Protein AF-D4AJA8-F1 (afdb_monomer_lite)

Structure (mmCIF, N/CA/C/O backbone):
data_AF-D4AJA8-F1
#
_entry.id   AF-D4AJA8-F1
#
loop_
_atom_site.group_PDB
_atom_site.id
_atom_site.type_symbol
_atom_site.label_atom_id
_atom_site.label_alt_id
_atom_site.label_comp_id
_atom_site.label_asym_id
_atom_site.label_entity_id
_atom_site.label_seq_id
_atom_site.pdbx_PDB_ins_code
_atom_site.Cartn_x
_atom_site.Cartn_y
_atom_site.Cartn_z
_atom_site.occupancy
_atom_site.B_iso_or_equiv
_atom_site.auth_seq_id
_atom_site.auth_comp_id
_atom_site.auth_asym_id
_atom_site.auth_atom_id
_atom_site.pdbx_PDB_model_num
ATOM 1 N N . MET A 1 1 ? -40.810 -4.122 34.563 1.00 39.44 1 MET A N 1
ATOM 2 C CA . MET A 1 1 ? -40.348 -4.928 33.411 1.00 39.44 1 MET A CA 1
ATOM 3 C C . MET A 1 1 ? -39.674 -3.981 32.437 1.00 39.44 1 MET A C 1
ATOM 5 O O . MET A 1 1 ? -40.311 -3.031 32.007 1.00 39.44 1 MET A O 1
ATOM 9 N N . GLY A 1 2 ? -38.364 -4.139 32.232 1.00 44.56 2 GLY A N 1
ATOM 10 C CA . GLY A 1 2 ? -37.546 -3.197 31.466 1.00 44.56 2 GLY A CA 1
ATOM 11 C C . GLY A 1 2 ? -37.850 -3.263 29.973 1.00 44.56 2 GLY A C 1
ATOM 12 O O . GLY A 1 2 ? -37.904 -4.349 29.402 1.00 44.56 2 GLY A O 1
ATOM 13 N N . ALA A 1 3 ? -38.056 -2.098 29.362 1.00 49.31 3 ALA A N 1
ATOM 14 C CA . ALA A 1 3 ? -38.248 -1.963 27.928 1.00 49.31 3 ALA A CA 1
ATOM 15 C C . ALA A 1 3 ? -37.031 -2.524 27.179 1.00 49.31 3 ALA A C 1
ATOM 17 O O . ALA A 1 3 ? -35.894 -2.104 27.411 1.00 49.31 3 ALA A O 1
ATOM 18 N N . ILE A 1 4 ? -37.275 -3.461 26.264 1.00 55.50 4 ILE A N 1
ATOM 19 C CA . ILE A 1 4 ? -36.288 -3.888 25.277 1.00 55.50 4 ILE A CA 1
ATOM 20 C C . ILE A 1 4 ? -36.067 -2.678 24.365 1.00 55.50 4 ILE A C 1
ATOM 22 O O . ILE A 1 4 ? -36.851 -2.429 23.453 1.00 55.50 4 ILE A O 1
ATOM 26 N N . LYS A 1 5 ? -35.025 -1.880 24.638 1.00 57.62 5 LYS A N 1
ATOM 27 C CA . LYS A 1 5 ? -34.505 -0.931 23.649 1.00 57.62 5 LYS A CA 1
ATOM 28 C C . LYS A 1 5 ? -34.155 -1.767 22.426 1.00 57.62 5 LYS A C 1
ATOM 30 O O . LYS A 1 5 ? -33.302 -2.648 22.538 1.00 57.62 5 LYS A O 1
ATOM 35 N N . SER A 1 6 ? -34.817 -1.520 21.299 1.00 54.50 6 SER A N 1
ATOM 36 C CA . SER A 1 6 ? -34.419 -2.075 20.010 1.00 54.50 6 SER A CA 1
ATOM 37 C C . SER A 1 6 ? -33.010 -1.565 19.718 1.00 54.50 6 SER A C 1
ATOM 39 O O . SER A 1 6 ? -32.822 -0.478 19.173 1.00 54.50 6 SER A O 1
ATOM 41 N N . ARG A 1 7 ? -31.997 -2.307 20.175 1.00 61.41 7 ARG A N 1
ATOM 42 C CA . ARG A 1 7 ? -30.635 -2.109 19.704 1.00 61.41 7 ARG A CA 1
ATOM 43 C C . ARG A 1 7 ? -30.723 -2.334 18.201 1.00 61.41 7 ARG A C 1
ATOM 45 O O . ARG A 1 7 ? -31.357 -3.298 17.772 1.00 61.41 7 ARG A O 1
ATOM 52 N N . GLY A 1 8 ? -30.185 -1.399 17.425 1.00 66.44 8 GLY A N 1
ATOM 53 C CA . GLY A 1 8 ? -30.041 -1.576 15.987 1.00 66.44 8 GLY A CA 1
ATOM 54 C C . GLY A 1 8 ? -29.272 -2.865 15.660 1.00 66.44 8 GLY A C 1
ATOM 55 O O . GLY A 1 8 ? -28.941 -3.647 16.560 1.00 66.44 8 GLY A O 1
ATOM 56 N N . PRO A 1 9 ? -28.977 -3.116 14.379 1.00 7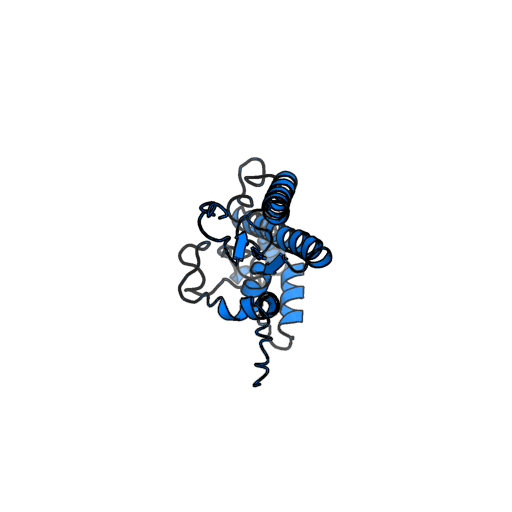0.25 9 PRO A N 1
ATOM 57 C CA . PRO A 1 9 ? -28.160 -4.264 14.012 1.00 70.25 9 PRO A CA 1
ATOM 58 C C . PRO A 1 9 ? -26.878 -4.308 14.867 1.00 70.25 9 PRO A C 1
ATOM 60 O O . PRO A 1 9 ? -26.327 -3.253 15.198 1.00 70.25 9 PRO A O 1
ATOM 63 N N . PRO A 1 10 ? -26.435 -5.506 15.287 1.00 79.81 10 PRO A N 1
ATOM 64 C CA . PRO A 1 10 ? -25.231 -5.640 16.093 1.00 79.81 10 PRO A CA 1
ATOM 65 C C . PRO A 1 10 ? -24.032 -5.044 15.350 1.00 79.81 10 PRO A C 1
ATOM 67 O O . PRO A 1 10 ? -23.964 -5.104 14.121 1.00 79.81 10 PRO A O 1
ATOM 70 N N . ALA A 1 11 ? -23.090 -4.487 16.110 1.00 8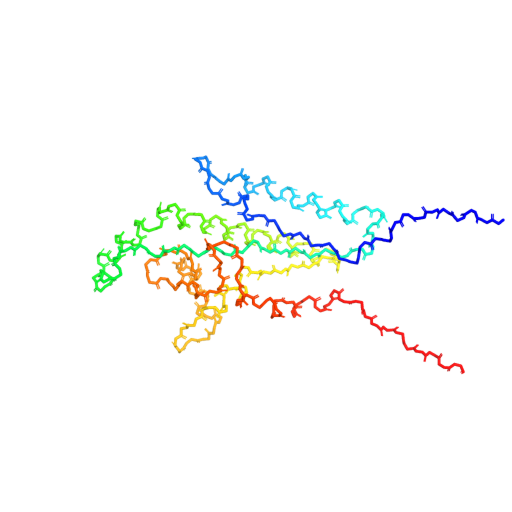6.50 11 ALA A N 1
ATOM 71 C CA . ALA A 1 11 ? -21.860 -3.930 15.567 1.00 86.50 11 ALA A CA 1
ATOM 72 C C . ALA A 1 11 ? -21.122 -4.962 14.696 1.00 86.50 11 ALA A C 1
ATOM 74 O O . ALA A 1 11 ? -21.111 -6.152 15.041 1.00 86.50 11 ALA A O 1
ATOM 75 N N . PRO A 1 12 ? -20.481 -4.540 13.593 1.00 91.31 12 PRO A N 1
ATOM 76 C CA . PRO A 1 12 ? -19.666 -5.446 12.800 1.00 91.31 12 PRO A CA 1
ATOM 77 C C . PRO A 1 12 ? -18.504 -5.987 13.640 1.00 91.31 12 PRO A C 1
ATOM 79 O O . PRO A 1 12 ? -17.912 -5.265 14.440 1.00 91.31 12 PRO A O 1
ATOM 82 N N . LEU A 1 13 ? -18.142 -7.255 13.432 1.00 92.38 13 LEU A N 1
ATOM 83 C CA . LEU A 1 13 ? -16.966 -7.847 14.083 1.00 92.38 13 LEU A CA 1
ATOM 84 C C . LEU A 1 13 ? -15.669 -7.185 13.600 1.00 92.38 13 LEU A C 1
ATOM 86 O O . LEU A 1 13 ? -14.761 -6.937 14.393 1.00 92.38 13 LEU A O 1
ATOM 90 N N . PHE A 1 14 ? -15.609 -6.886 12.301 1.00 93.62 14 PHE A N 1
ATOM 91 C CA . PHE A 1 14 ? -14.466 -6.273 11.640 1.00 93.62 14 PHE A CA 1
ATOM 92 C C . PHE A 1 14 ? -14.913 -5.129 10.735 1.00 93.62 14 PHE A C 1
ATOM 94 O O . PHE A 1 14 ? -15.901 -5.262 10.013 1.00 93.62 14 PHE A O 1
ATOM 101 N N . ILE A 1 15 ? -14.142 -4.047 10.728 1.00 96.44 15 ILE A N 1
ATOM 102 C CA . ILE A 1 15 ? -14.162 -3.025 9.683 1.00 96.44 15 ILE A CA 1
ATOM 103 C C . ILE A 1 15 ? -12.794 -3.033 9.007 1.00 96.44 15 ILE A C 1
ATOM 105 O O . ILE A 1 15 ? -11.762 -2.966 9.665 1.00 96.44 15 ILE A O 1
ATOM 109 N N . THR A 1 16 ? -12.776 -3.118 7.684 1.00 96.44 16 THR A N 1
ATOM 110 C CA . THR A 1 16 ? -11.555 -2.972 6.886 1.00 96.44 16 THR A CA 1
ATOM 111 C C . THR A 1 16 ? -11.485 -1.576 6.296 1.00 96.44 16 THR A C 1
ATOM 113 O O . THR A 1 16 ? -12.427 -1.151 5.629 1.00 96.44 16 THR A O 1
ATOM 116 N N . ILE A 1 17 ? -10.356 -0.898 6.486 1.00 97.88 17 ILE A N 1
ATOM 117 C CA . ILE A 1 17 ? -10.031 0.340 5.776 1.00 97.88 17 ILE A CA 1
ATOM 118 C C . ILE A 1 17 ? -8.990 -0.018 4.718 1.00 97.88 17 ILE A C 1
ATOM 120 O O . ILE A 1 17 ? -7.857 -0.371 5.043 1.00 97.88 17 ILE A O 1
ATOM 124 N N . PHE A 1 18 ? -9.396 0.043 3.451 1.00 97.44 18 PHE A N 1
ATOM 125 C CA . PHE A 1 18 ? -8.550 -0.267 2.302 1.00 97.44 18 PHE A CA 1
ATOM 126 C C . PHE A 1 18 ? -8.662 0.859 1.268 1.00 97.44 18 PHE A C 1
ATOM 128 O O . PHE A 1 18 ? -9.394 0.762 0.285 1.00 97.44 18 PHE A O 1
ATOM 135 N N . LEU A 1 19 ? -7.985 1.967 1.565 1.00 97.69 19 LEU A N 1
ATOM 136 C CA . LEU A 1 19 ? -8.001 3.218 0.802 1.00 97.69 19 LEU A CA 1
ATOM 137 C C . LEU A 1 19 ? -6.568 3.599 0.388 1.00 97.69 19 LEU A C 1
ATOM 139 O O . LEU A 1 19 ? -5.624 2.862 0.667 1.00 97.69 19 LEU A O 1
ATOM 143 N N . GLY A 1 20 ? -6.400 4.716 -0.322 1.00 97.06 20 GLY A N 1
ATOM 144 C CA . GLY A 1 20 ? -5.086 5.246 -0.697 1.00 97.06 20 GLY A CA 1
ATOM 145 C C . GLY A 1 20 ? -4.685 4.984 -2.144 1.00 97.06 20 GLY A C 1
ATOM 146 O O . GLY A 1 20 ? -3.809 5.660 -2.678 1.00 97.06 20 GLY A O 1
ATOM 147 N N . ALA A 1 21 ? -5.325 4.028 -2.826 1.00 95.19 21 ALA A N 1
ATOM 148 C CA . ALA A 1 21 ? -4.972 3.714 -4.207 1.00 95.19 21 ALA A CA 1
ATOM 149 C C . ALA A 1 21 ? -5.273 4.887 -5.154 1.00 95.19 21 ALA A C 1
ATOM 151 O O . ALA A 1 21 ? -4.445 5.186 -6.011 1.00 95.19 21 ALA A O 1
ATOM 152 N N . ASN A 1 22 ? -6.427 5.540 -5.012 1.00 95.69 22 ASN A N 1
ATOM 153 C CA . ASN A 1 22 ? -6.802 6.683 -5.849 1.00 95.69 22 ASN A CA 1
ATOM 154 C C . ASN A 1 22 ? -6.171 7.983 -5.346 1.00 95.69 22 ASN A C 1
ATOM 156 O O . ASN A 1 22 ? -5.764 8.814 -6.150 1.00 95.69 22 ASN A O 1
ATOM 160 N N . ASP A 1 23 ? -6.042 8.117 -4.030 1.00 97.50 23 ASP A N 1
ATOM 161 C CA . ASP A 1 23 ? -5.421 9.240 -3.328 1.00 97.50 23 ASP A CA 1
ATOM 162 C C . ASP A 1 23 ? -3.974 9.458 -3.795 1.00 97.50 23 ASP A C 1
ATOM 164 O O . ASP A 1 23 ? -3.579 10.577 -4.110 1.00 97.50 23 ASP A O 1
ATOM 168 N N . ALA A 1 24 ? -3.220 8.365 -3.949 1.00 96.81 24 ALA A N 1
ATOM 169 C CA . ALA A 1 24 ? -1.837 8.362 -4.421 1.00 96.81 24 ALA A CA 1
ATOM 170 C C . ALA A 1 24 ? -1.679 8.490 -5.950 1.00 96.81 24 ALA A C 1
ATOM 172 O O . ALA A 1 24 ? -0.563 8.467 -6.471 1.00 96.81 24 ALA A O 1
ATOM 173 N N . CYS A 1 25 ? -2.767 8.560 -6.723 1.00 93.69 25 CYS A N 1
ATOM 174 C CA . CYS A 1 25 ? -2.643 8.794 -8.161 1.00 93.69 25 CYS A CA 1
ATOM 175 C C . CYS A 1 25 ? -2.134 10.217 -8.420 1.00 93.69 25 CYS A C 1
ATOM 177 O O . CYS A 1 25 ? -2.534 11.161 -7.748 1.00 93.69 25 CYS A O 1
ATOM 179 N N . LEU A 1 26 ? -1.274 10.392 -9.425 1.00 93.19 26 LEU A N 1
ATOM 180 C CA . LEU A 1 26 ? -0.725 11.709 -9.740 1.00 93.19 26 LEU A CA 1
ATOM 181 C C . LEU A 1 26 ? -1.615 12.503 -10.706 1.00 93.19 26 LEU A C 1
ATOM 183 O O . LEU A 1 26 ? -1.911 12.067 -11.829 1.00 93.19 26 LEU A O 1
ATOM 187 N N . SER A 1 27 ? -1.957 13.710 -10.263 1.00 90.31 27 SER A N 1
ATOM 188 C CA . SER A 1 27 ? -2.487 14.833 -11.034 1.00 90.31 27 SER A CA 1
ATOM 189 C C . SER A 1 27 ? -1.354 15.772 -11.494 1.00 90.31 27 SER A C 1
ATOM 191 O O . SER A 1 27 ? -0.168 15.477 -11.322 1.00 90.31 27 SER A O 1
ATOM 193 N N . LEU A 1 28 ? -1.704 16.918 -12.090 1.00 85.19 28 LEU A N 1
ATOM 194 C CA . LEU A 1 28 ? -0.727 17.947 -12.476 1.00 85.19 28 LEU A CA 1
ATOM 195 C C . LEU A 1 28 ? -0.043 18.610 -11.267 1.00 85.19 28 LEU A C 1
ATOM 197 O O . LEU A 1 28 ? 1.082 19.080 -11.406 1.00 85.19 28 LEU A O 1
ATOM 201 N N . SER A 1 29 ? -0.695 18.638 -10.102 1.00 87.25 29 SER A N 1
ATOM 202 C CA . SER A 1 29 ? -0.218 19.317 -8.888 1.00 87.25 29 SER A CA 1
ATOM 203 C C . SER A 1 29 ? 0.363 18.373 -7.829 1.00 87.25 29 SER A C 1
ATOM 205 O O . SER A 1 29 ? 0.696 18.823 -6.739 1.00 87.25 29 SER A O 1
ATOM 207 N N . GLY A 1 30 ? 0.489 17.077 -8.128 1.00 92.31 30 GLY A N 1
ATOM 208 C CA . GLY A 1 30 ? 0.927 16.053 -7.174 1.00 92.31 30 GLY A CA 1
ATOM 209 C C . GLY A 1 30 ? -0.109 14.947 -7.006 1.00 92.31 30 GLY A C 1
ATOM 210 O O . GLY A 1 30 ? -0.913 14.712 -7.909 1.00 92.31 30 GLY A O 1
ATOM 211 N N . ALA A 1 31 ? -0.078 14.249 -5.873 1.00 96.06 31 ALA A N 1
ATOM 212 C CA . ALA A 1 31 ? -1.078 13.237 -5.536 1.00 96.06 31 ALA A CA 1
ATOM 213 C C . ALA A 1 31 ? -2.502 13.834 -5.500 1.00 96.06 31 ALA A C 1
ATOM 215 O O . ALA A 1 31 ? -2.663 15.033 -5.273 1.00 96.06 31 ALA A O 1
ATOM 216 N N . MET A 1 32 ? -3.528 13.015 -5.755 1.00 96.62 32 MET A N 1
ATOM 217 C CA . MET A 1 32 ? -4.934 13.450 -5.760 1.00 96.62 32 MET A CA 1
ATOM 218 C C . MET A 1 32 ? -5.383 13.979 -4.397 1.00 96.62 32 MET A C 1
ATOM 220 O O . MET A 1 32 ? -6.148 14.936 -4.345 1.00 96.62 32 MET A O 1
ATOM 224 N N . VAL A 1 33 ? -4.900 13.362 -3.319 1.00 97.50 33 VAL A N 1
ATOM 225 C CA . VAL A 1 33 ? -5.052 13.848 -1.943 1.00 97.50 33 VAL A CA 1
ATOM 226 C C . VAL A 1 33 ? -3.646 13.987 -1.383 1.00 97.50 33 VAL A C 1
ATOM 228 O O . VAL A 1 33 ? -2.953 12.973 -1.378 1.00 97.50 33 VAL A O 1
ATOM 231 N N . PRO A 1 34 ? -3.180 15.169 -0.948 1.00 97.38 34 PRO A N 1
ATOM 232 C CA . PRO A 1 34 ? -1.859 15.332 -0.340 1.00 97.38 34 PRO A CA 1
ATOM 233 C C . PRO A 1 34 ? -1.616 14.338 0.801 1.00 97.38 34 PRO A C 1
ATOM 235 O O . PRO A 1 34 ? -2.544 13.980 1.521 1.00 97.38 34 PRO A O 1
ATOM 238 N N . LEU A 1 35 ? -0.369 13.887 0.973 1.00 97.75 35 LEU A N 1
ATOM 239 C CA . LEU A 1 35 ? -0.063 12.822 1.936 1.00 97.75 35 LEU A CA 1
ATOM 240 C C . LEU A 1 35 ? -0.475 13.203 3.366 1.00 97.75 35 LEU A C 1
ATOM 242 O O . LEU A 1 35 ? -1.087 12.388 4.040 1.00 97.75 35 LEU A O 1
ATOM 246 N N . GLU A 1 36 ? -0.213 14.441 3.789 1.00 98.00 36 GLU A N 1
ATOM 247 C CA . GLU A 1 36 ? -0.591 14.951 5.116 1.00 98.00 36 GLU A CA 1
ATOM 248 C C . GLU A 1 36 ? -2.111 14.890 5.349 1.00 98.00 36 GLU A C 1
ATOM 250 O O . GLU A 1 36 ? -2.564 14.336 6.346 1.00 98.00 36 GLU A O 1
ATOM 255 N N . GLU A 1 37 ? -2.908 15.344 4.379 1.00 98.38 37 GLU A N 1
ATOM 256 C CA . GLU A 1 37 ? -4.375 15.269 4.433 1.00 98.38 37 GLU A CA 1
ATOM 257 C C . GLU A 1 37 ? -4.866 13.809 4.461 1.00 98.38 37 GLU A C 1
ATOM 259 O O . GLU A 1 37 ? -5.764 13.444 5.220 1.00 98.38 37 GLU A O 1
ATOM 264 N N . TYR A 1 38 ? -4.238 12.929 3.676 1.00 98.44 38 TYR A N 1
ATOM 265 C CA . TYR A 1 38 ? -4.532 11.499 3.703 1.00 98.44 38 TYR A CA 1
ATOM 266 C C . TYR A 1 38 ? -4.244 10.874 5.080 1.00 98.44 38 TYR A C 1
ATOM 268 O O . TYR A 1 38 ? -5.045 10.078 5.573 1.00 98.44 38 TYR A O 1
ATOM 276 N N . GLU A 1 39 ? -3.137 11.245 5.732 1.00 98.56 39 GLU A N 1
ATOM 277 C CA . GLU A 1 39 ? -2.813 10.799 7.092 1.00 98.56 39 GLU A CA 1
ATOM 278 C C . GLU A 1 39 ? -3.895 11.213 8.093 1.00 98.56 39 GLU A C 1
ATOM 280 O O . GLU A 1 39 ? -4.366 10.380 8.877 1.00 98.56 39 GLU A O 1
ATOM 285 N N . GLU A 1 40 ? -4.326 12.474 8.039 1.00 98.62 40 GLU A N 1
ATOM 286 C CA . GLU A 1 40 ? -5.401 12.999 8.880 1.00 98.62 40 GLU A CA 1
ATOM 287 C C . GLU A 1 40 ? -6.709 12.230 8.671 1.00 98.62 40 GLU A C 1
ATOM 289 O O . GLU A 1 40 ? -7.343 11.819 9.647 1.00 98.62 40 GLU A O 1
ATOM 294 N N . HIS A 1 41 ? -7.084 11.952 7.418 1.00 98.62 41 HIS A N 1
ATOM 295 C CA . HIS A 1 41 ? -8.281 11.176 7.094 1.00 98.62 41 HIS A CA 1
ATOM 296 C C . HIS A 1 41 ? -8.238 9.759 7.674 1.00 98.62 41 HIS A C 1
ATOM 298 O O . HIS A 1 41 ? -9.200 9.321 8.311 1.00 98.62 41 HIS A O 1
ATOM 304 N N . ILE A 1 42 ? -7.123 9.039 7.511 1.00 98.69 42 ILE A N 1
ATOM 305 C CA . ILE A 1 42 ? -6.991 7.674 8.040 1.00 98.69 42 ILE A CA 1
ATOM 306 C C . ILE A 1 42 ? -7.076 7.668 9.572 1.00 98.69 42 ILE A C 1
ATOM 308 O O . ILE A 1 42 ? -7.798 6.844 10.142 1.00 98.69 42 ILE A O 1
ATOM 312 N N . ARG A 1 43 ? -6.397 8.603 10.247 1.00 98.75 43 ARG A N 1
ATOM 313 C CA . ARG A 1 43 ? -6.457 8.747 11.713 1.00 98.75 43 ARG A CA 1
ATOM 314 C C . ARG A 1 43 ? -7.862 9.109 12.185 1.00 98.75 43 ARG A C 1
ATOM 316 O O . ARG A 1 43 ? -8.351 8.537 13.157 1.00 98.75 43 ARG A O 1
ATOM 323 N N . HIS A 1 44 ? -8.539 10.006 11.471 1.00 98.69 44 HIS A N 1
ATOM 324 C CA . HIS A 1 44 ? -9.915 10.390 11.761 1.00 98.69 44 HIS A CA 1
ATOM 325 C C . HIS A 1 44 ? -10.872 9.193 11.683 1.00 98.69 44 HIS A C 1
ATOM 327 O O . HIS A 1 44 ? -11.670 8.989 12.601 1.00 98.69 44 HIS A O 1
ATOM 333 N N . TYR A 1 45 ? -10.772 8.367 10.637 1.00 98.50 45 TYR A N 1
ATOM 334 C CA . TYR A 1 45 ? -11.589 7.157 10.504 1.00 98.50 45 TYR A CA 1
ATOM 335 C C . TYR A 1 45 ? -11.313 6.152 11.622 1.00 98.50 45 TYR A C 1
ATOM 337 O O . TYR A 1 45 ? -12.256 5.631 12.217 1.00 98.50 45 TYR A O 1
ATOM 345 N N . LEU A 1 46 ? -10.037 5.907 11.940 1.00 98.19 46 LEU A N 1
ATOM 346 C CA . LEU A 1 46 ? -9.653 5.017 13.035 1.00 98.19 46 LEU A CA 1
ATOM 347 C C . LEU A 1 46 ? -10.232 5.494 14.368 1.00 98.19 46 LEU A C 1
ATOM 349 O O . LEU A 1 46 ? -10.921 4.722 15.028 1.00 98.19 46 LEU A O 1
ATOM 353 N N . ASN A 1 47 ? -10.020 6.759 14.732 1.00 98.19 47 ASN A N 1
ATOM 354 C CA . ASN A 1 47 ? -10.515 7.312 15.995 1.00 98.19 47 ASN A CA 1
ATOM 355 C C . ASN A 1 47 ? -12.042 7.265 16.060 1.00 98.19 47 ASN A C 1
ATOM 357 O O . ASN A 1 47 ? -12.599 6.815 17.052 1.00 98.19 47 ASN A O 1
ATOM 361 N N . THR A 1 48 ? -12.726 7.605 14.967 1.00 97.75 48 THR A N 1
ATOM 362 C CA . THR A 1 48 ? -14.193 7.565 14.913 1.00 97.75 48 THR A CA 1
ATOM 363 C C . THR A 1 48 ? -14.726 6.152 15.165 1.00 97.75 48 THR A C 1
ATOM 365 O O . THR A 1 48 ? -15.668 5.977 15.930 1.00 97.75 48 THR A O 1
ATOM 368 N N . ILE A 1 49 ? -14.104 5.121 14.583 1.00 96.88 49 ILE A N 1
ATOM 369 C CA . ILE A 1 49 ? -14.498 3.724 14.820 1.00 96.88 49 ILE A CA 1
ATOM 370 C C . ILE A 1 49 ? -14.127 3.259 16.237 1.00 96.88 49 ILE A C 1
ATOM 372 O O . ILE A 1 49 ? -14.841 2.450 16.837 1.00 96.88 49 ILE A O 1
ATOM 376 N N . LEU A 1 50 ? -12.988 3.695 16.770 1.00 96.25 50 LEU A N 1
ATOM 377 C CA . LEU A 1 50 ? -12.513 3.251 18.079 1.00 96.25 50 LEU A CA 1
ATOM 378 C C . LEU A 1 50 ? -13.292 3.899 19.231 1.00 96.25 50 LEU A C 1
ATOM 380 O O . LEU A 1 50 ? -13.581 3.200 20.208 1.00 96.25 50 LEU A O 1
ATOM 384 N N . ASP A 1 51 ? -13.673 5.166 19.076 1.00 96.31 51 ASP A N 1
ATOM 385 C CA . ASP A 1 51 ? -14.318 5.986 20.101 1.00 96.31 51 ASP A CA 1
ATOM 386 C C . ASP A 1 51 ? -15.850 5.849 20.108 1.00 96.31 51 ASP A C 1
ATOM 388 O O . ASP A 1 51 ? -16.483 6.112 21.133 1.00 96.31 51 ASP A O 1
ATOM 392 N N . ASP A 1 52 ? -16.470 5.404 19.007 1.00 94.88 52 ASP A N 1
ATOM 393 C CA . ASP A 1 52 ? -17.926 5.241 18.940 1.00 94.88 52 ASP A CA 1
ATOM 394 C C . ASP A 1 52 ? -18.411 4.115 19.894 1.00 94.88 52 ASP A C 1
ATOM 396 O O . ASP A 1 52 ? -17.949 2.965 19.831 1.00 94.88 52 ASP A O 1
ATOM 400 N N . PRO A 1 53 ? -19.356 4.401 20.816 1.00 92.12 53 PRO A N 1
ATOM 401 C CA . PRO A 1 53 ? -19.935 3.402 21.715 1.00 92.12 53 PRO A CA 1
ATOM 402 C C . PRO A 1 53 ? -20.592 2.207 21.006 1.00 92.12 53 PRO A C 1
ATOM 404 O O . PRO A 1 53 ? -20.683 1.120 21.582 1.00 92.12 53 PRO A O 1
ATOM 407 N N . ALA A 1 54 ? -21.074 2.388 19.777 1.00 91.06 54 ALA A N 1
ATOM 408 C CA . ALA A 1 54 ? -21.703 1.342 18.984 1.00 91.06 54 ALA A CA 1
ATOM 409 C C . ALA A 1 54 ? -20.693 0.327 18.434 1.00 91.06 54 ALA A C 1
ATOM 411 O O . ALA A 1 54 ? -21.092 -0.792 18.134 1.00 91.06 54 ALA A O 1
ATOM 412 N N . THR A 1 55 ? -19.407 0.670 18.338 1.00 93.38 55 THR A N 1
ATOM 413 C CA . THR A 1 55 ? -18.354 -0.161 17.727 1.00 93.38 55 THR A CA 1
ATOM 414 C C . THR A 1 55 ? -17.284 -0.602 18.722 1.00 93.38 55 THR A C 1
ATOM 416 O O . THR A 1 55 ? -16.234 -1.075 18.306 1.00 93.38 55 THR A O 1
ATOM 419 N N . GLN A 1 56 ? -17.528 -0.518 20.034 1.00 90.81 56 GLN A N 1
ATOM 420 C CA . GLN A 1 56 ? -16.533 -0.826 21.081 1.00 90.81 56 GLN A CA 1
ATOM 421 C C . GLN A 1 56 ? -15.870 -2.211 20.959 1.00 90.81 56 GLN A C 1
ATOM 423 O O . GLN A 1 56 ? -14.694 -2.360 21.278 1.00 90.81 56 GLN A O 1
ATOM 428 N N . GLU A 1 57 ? -16.589 -3.210 20.442 1.00 91.00 57 GLU A N 1
ATOM 429 C CA . GLU A 1 57 ? -16.069 -4.571 20.219 1.00 91.00 57 GLU A CA 1
ATOM 430 C C . GLU A 1 57 ? -15.580 -4.804 18.778 1.00 91.00 57 GLU A C 1
ATOM 432 O O . GLU A 1 57 ? -15.024 -5.857 18.460 1.00 91.00 57 GLU A O 1
ATOM 437 N N . THR A 1 58 ? -15.791 -3.835 17.885 1.00 94.75 58 THR A N 1
ATOM 438 C CA . THR A 1 58 ? -15.366 -3.904 16.487 1.00 94.75 58 THR A CA 1
ATOM 439 C C . THR A 1 58 ? -13.852 -3.763 16.401 1.00 94.75 58 THR A C 1
ATOM 441 O O . THR A 1 58 ? -13.260 -2.843 16.978 1.00 94.75 58 THR A O 1
ATOM 444 N N . LYS A 1 59 ? -13.229 -4.666 15.641 1.00 96.06 59 LYS A N 1
ATOM 445 C CA . LYS A 1 59 ? -11.809 -4.612 15.284 1.00 96.06 59 LYS A CA 1
ATOM 446 C C . LYS A 1 59 ? -11.628 -3.950 13.921 1.00 96.06 59 LYS A C 1
ATOM 448 O O . LYS A 1 59 ? -12.473 -4.107 13.043 1.00 96.06 59 LYS A O 1
ATOM 453 N N . VAL A 1 60 ? -10.525 -3.238 13.729 1.00 97.25 60 VAL A N 1
ATOM 454 C CA . VAL A 1 60 ? -10.191 -2.576 12.467 1.00 97.25 60 VAL A CA 1
ATOM 455 C C . VAL A 1 60 ? -8.983 -3.244 11.827 1.00 97.25 60 VAL A C 1
ATOM 457 O O . VAL A 1 60 ? -7.976 -3.483 12.488 1.00 97.25 60 VAL A O 1
ATOM 460 N N . ILE A 1 61 ? -9.083 -3.544 10.535 1.00 97.12 61 ILE A N 1
ATOM 461 C CA . ILE A 1 61 ? -7.965 -4.027 9.725 1.00 97.12 61 ILE A CA 1
ATOM 462 C C . ILE A 1 61 ? -7.635 -2.941 8.708 1.00 97.12 61 ILE A C 1
ATOM 464 O O . ILE A 1 61 ? -8.428 -2.654 7.810 1.00 97.12 61 ILE A O 1
ATOM 468 N N . LEU A 1 62 ? -6.465 -2.336 8.854 1.00 97.75 62 LEU A N 1
ATOM 469 C CA . LEU A 1 62 ? -5.946 -1.361 7.910 1.00 97.75 62 LEU A CA 1
ATOM 470 C C . LEU A 1 62 ? -5.143 -2.098 6.833 1.00 97.75 62 LEU A C 1
ATOM 472 O O . LEU A 1 62 ? -4.277 -2.904 7.160 1.00 97.75 62 LEU A O 1
ATOM 476 N N . ILE A 1 63 ? -5.436 -1.867 5.557 1.00 96.88 63 ILE A N 1
ATOM 477 C CA . ILE A 1 63 ? -4.782 -2.558 4.437 1.00 96.88 63 ILE A CA 1
ATOM 478 C C . ILE A 1 63 ? -4.060 -1.522 3.579 1.00 96.88 63 ILE A C 1
ATOM 480 O O . ILE A 1 63 ? -4.688 -0.567 3.119 1.00 96.88 63 ILE A O 1
ATOM 484 N N . SER A 1 64 ? -2.754 -1.702 3.353 1.00 97.50 64 SER A N 1
ATOM 485 C CA . SER A 1 64 ? -1.990 -0.793 2.491 1.00 97.50 64 SER A CA 1
ATOM 486 C C . SER A 1 64 ? -2.472 -0.869 1.035 1.00 97.50 64 SER A C 1
ATOM 488 O O . SER A 1 64 ? -2.792 -1.964 0.562 1.00 97.50 64 SER A O 1
ATOM 490 N N . PRO A 1 65 ? -2.557 0.261 0.299 1.00 96.06 65 PRO A N 1
ATOM 491 C CA . PRO A 1 65 ? -2.901 0.245 -1.119 1.00 96.06 65 PRO A CA 1
ATOM 492 C C . PRO A 1 65 ? -1.966 -0.683 -1.913 1.00 96.06 65 PRO A C 1
ATOM 494 O O . PRO A 1 65 ? -0.775 -0.777 -1.603 1.00 96.06 65 PRO A O 1
ATOM 497 N N . PRO A 1 66 ? -2.478 -1.379 -2.944 1.00 93.44 66 PRO A N 1
ATOM 498 C CA . PRO A 1 66 ? -1.668 -2.315 -3.707 1.00 93.44 66 PRO A CA 1
ATOM 499 C C . PRO A 1 66 ? -0.681 -1.608 -4.645 1.00 93.44 66 PRO A C 1
ATOM 501 O O . PRO A 1 66 ? -0.902 -0.450 -5.025 1.00 93.44 66 PRO A O 1
ATOM 504 N N . PRO A 1 67 ? 0.373 -2.320 -5.088 1.00 94.31 67 PRO A N 1
ATOM 505 C CA . PRO A 1 67 ? 1.222 -1.852 -6.168 1.00 94.31 67 PRO A CA 1
ATOM 506 C C . PRO A 1 67 ? 0.448 -1.806 -7.486 1.00 94.31 67 PRO A C 1
ATOM 508 O O . PRO A 1 67 ? -0.564 -2.484 -7.664 1.00 94.31 67 PRO A O 1
ATOM 511 N N . VAL A 1 68 ? 0.959 -1.011 -8.420 1.00 93.50 68 VAL A N 1
ATOM 512 C CA . VAL A 1 68 ? 0.531 -1.008 -9.825 1.00 93.50 68 VAL A CA 1
ATOM 513 C C . VAL A 1 68 ? 1.549 -1.739 -10.683 1.00 93.50 68 VAL A C 1
ATOM 515 O O . VAL A 1 68 ? 2.725 -1.802 -10.335 1.00 93.50 68 VAL A O 1
ATOM 518 N N . ASN A 1 69 ? 1.102 -2.273 -11.817 1.00 93.62 69 ASN A N 1
ATOM 519 C CA . ASN A 1 69 ? 1.969 -2.935 -12.785 1.00 93.62 69 ASN A CA 1
ATOM 520 C C . ASN A 1 69 ? 2.291 -1.994 -13.950 1.00 93.62 69 ASN A C 1
ATOM 522 O O . ASN A 1 69 ? 1.659 -2.060 -15.005 1.00 93.62 69 ASN A O 1
ATOM 526 N N . VAL A 1 70 ? 3.247 -1.087 -13.745 1.00 91.75 70 VAL A N 1
ATOM 527 C CA . VAL A 1 70 ? 3.703 -0.170 -14.794 1.00 91.75 70 VAL A CA 1
ATOM 528 C C . VAL A 1 70 ? 4.528 -0.955 -15.820 1.00 91.75 70 VAL A C 1
ATOM 530 O O . VAL A 1 70 ? 5.493 -1.620 -15.435 1.00 91.75 70 VAL A O 1
ATOM 533 N N . PRO A 1 71 ? 4.191 -0.889 -17.121 1.00 84.75 71 PRO A N 1
ATOM 534 C CA . PRO A 1 71 ? 5.003 -1.506 -18.163 1.00 84.75 71 PRO A CA 1
ATOM 535 C C . PRO A 1 71 ? 6.409 -0.904 -18.204 1.00 84.75 71 PRO A C 1
ATOM 537 O O . PRO A 1 71 ? 6.574 0.313 -18.106 1.00 84.75 71 PRO A O 1
ATOM 540 N N . VAL A 1 72 ? 7.417 -1.750 -18.400 1.00 81.12 72 VAL A N 1
ATOM 541 C CA . VAL A 1 72 ? 8.796 -1.298 -18.618 1.00 81.12 72 VAL A CA 1
ATOM 542 C C . VAL A 1 72 ? 8.894 -0.605 -19.992 1.00 81.12 72 VAL A C 1
ATOM 544 O O . VAL A 1 72 ? 8.286 -1.088 -20.955 1.00 81.12 72 VAL A O 1
ATOM 547 N N . PRO A 1 73 ? 9.624 0.521 -20.118 1.00 71.75 73 PRO A N 1
ATOM 548 C CA . PRO A 1 73 ? 9.858 1.188 -21.394 1.00 71.75 73 PRO A CA 1
ATOM 549 C C . PRO A 1 73 ? 10.472 0.265 -22.454 1.00 71.75 73 PRO A C 1
ATOM 551 O O . PRO A 1 73 ? 11.283 -0.611 -22.155 1.00 71.75 73 PRO A O 1
ATOM 554 N N . VAL A 1 74 ? 10.127 0.505 -23.720 1.00 64.12 74 VAL A N 1
ATOM 555 C CA . VAL A 1 74 ? 10.740 -0.182 -24.866 1.00 64.12 74 VAL A CA 1
ATOM 556 C C . VAL A 1 74 ? 12.222 0.203 -24.937 1.00 64.12 74 VAL A C 1
ATOM 558 O O . VAL A 1 74 ? 12.534 1.388 -25.028 1.00 64.12 74 VAL A O 1
ATOM 561 N N . GLY A 1 75 ? 13.131 -0.778 -24.900 1.00 60.06 75 GLY A N 1
ATOM 562 C CA . GLY A 1 75 ? 14.577 -0.518 -24.961 1.00 60.06 75 GLY A CA 1
ATOM 563 C C . GLY A 1 75 ? 15.469 -1.390 -24.076 1.00 60.06 75 GLY A C 1
ATOM 564 O O . GLY A 1 75 ? 16.654 -1.091 -23.986 1.00 60.06 75 GLY A O 1
ATOM 565 N N . GLU A 1 76 ? 14.959 -2.466 -23.460 1.00 63.75 76 GLU A N 1
ATOM 566 C CA . GLU A 1 76 ? 15.785 -3.389 -22.654 1.00 63.75 76 GLU A CA 1
ATOM 567 C C . GLU A 1 76 ? 17.099 -3.864 -23.306 1.00 63.75 76 GLU A C 1
ATOM 569 O O . GLU A 1 76 ? 18.082 -3.955 -22.575 1.00 63.75 76 GLU A O 1
ATOM 574 N N . PRO A 1 77 ? 17.206 -4.080 -24.638 1.00 61.06 77 PRO A N 1
ATOM 575 C CA . PRO A 1 77 ? 18.485 -4.430 -25.268 1.00 61.06 77 PRO A CA 1
ATOM 576 C C . PRO A 1 77 ? 19.611 -3.395 -25.081 1.00 61.06 77 PRO A C 1
ATOM 578 O O . PRO A 1 77 ? 20.763 -3.689 -25.375 1.00 61.06 77 PRO A O 1
ATOM 581 N N . LEU A 1 78 ? 19.305 -2.177 -24.616 1.00 65.19 78 LEU A N 1
ATOM 582 C CA . LEU A 1 78 ? 20.300 -1.144 -24.309 1.00 65.19 78 LEU A CA 1
ATOM 583 C C . LEU A 1 78 ? 20.926 -1.298 -22.913 1.00 65.19 78 LEU A C 1
ATOM 585 O O . LEU A 1 78 ? 21.874 -0.579 -22.606 1.00 65.19 78 LEU A O 1
ATOM 589 N N . LEU A 1 79 ? 20.429 -2.215 -22.074 1.00 69.88 79 LEU A N 1
ATOM 590 C CA . LEU A 1 79 ? 20.959 -2.441 -20.724 1.00 69.88 79 LEU A CA 1
ATOM 591 C C . LEU A 1 79 ? 22.378 -3.029 -20.715 1.00 69.88 79 LEU A C 1
ATOM 593 O O . LEU A 1 79 ? 23.089 -2.853 -19.728 1.00 69.88 79 LEU A O 1
ATOM 597 N N . ASP A 1 80 ? 22.809 -3.656 -21.811 1.00 79.06 80 ASP A N 1
ATOM 598 C CA . ASP A 1 80 ? 24.163 -4.209 -21.950 1.00 79.06 80 ASP A CA 1
ATOM 599 C C . ASP A 1 80 ? 25.242 -3.115 -22.083 1.00 79.06 80 ASP A C 1
ATOM 601 O O . ASP A 1 80 ? 26.431 -3.381 -21.902 1.00 79.06 80 ASP A O 1
ATOM 605 N N . ASN A 1 81 ? 24.845 -1.869 -22.375 1.00 84.88 81 ASN A N 1
ATOM 606 C CA . ASN A 1 81 ? 25.726 -0.705 -22.366 1.00 84.88 81 ASN A CA 1
ATOM 607 C C . ASN A 1 81 ? 25.504 0.112 -21.072 1.00 84.88 81 ASN A C 1
ATOM 609 O O . ASN A 1 81 ? 24.413 0.661 -20.890 1.00 84.88 81 ASN A O 1
ATOM 613 N N . PRO A 1 82 ? 26.521 0.260 -20.199 1.00 85.12 82 PRO A N 1
ATOM 614 C CA . PRO A 1 82 ? 26.380 0.966 -18.923 1.00 85.12 82 PRO A CA 1
ATOM 615 C C . PRO A 1 82 ? 25.881 2.413 -19.045 1.00 85.12 82 PRO A C 1
ATOM 617 O O . PRO A 1 82 ? 25.001 2.823 -18.288 1.00 85.12 82 PRO A O 1
ATOM 620 N N . ASP A 1 83 ? 26.389 3.175 -20.017 1.00 87.06 83 ASP A N 1
ATOM 621 C CA . ASP A 1 83 ? 26.007 4.578 -20.208 1.00 87.06 83 ASP A CA 1
ATOM 622 C C . ASP A 1 83 ? 24.553 4.687 -20.685 1.00 87.06 83 ASP A C 1
ATOM 624 O O . ASP A 1 83 ? 23.776 5.512 -20.195 1.00 87.06 83 ASP A O 1
ATOM 628 N N . ALA A 1 84 ? 24.149 3.803 -21.602 1.00 84.94 84 ALA A N 1
ATOM 629 C CA . ALA A 1 84 ? 22.771 3.745 -22.077 1.00 84.94 84 ALA A CA 1
ATOM 630 C C . ALA A 1 84 ? 21.803 3.301 -20.968 1.00 84.94 84 ALA A C 1
ATOM 632 O O . ALA A 1 84 ? 20.705 3.851 -20.858 1.00 84.94 84 ALA A O 1
ATOM 633 N N . ALA A 1 85 ? 22.213 2.366 -20.105 1.00 83.62 85 ALA A N 1
ATOM 634 C CA . ALA A 1 85 ? 21.422 1.913 -18.966 1.00 83.62 85 ALA A CA 1
ATOM 635 C C . ALA A 1 85 ? 21.161 3.043 -17.956 1.00 83.62 85 ALA A C 1
ATOM 637 O O . ALA A 1 85 ? 20.034 3.187 -17.477 1.00 83.62 85 ALA A O 1
ATOM 638 N N . ILE A 1 86 ? 22.168 3.876 -17.664 1.00 86.38 86 ILE A N 1
ATOM 639 C CA . ILE A 1 86 ? 22.022 5.044 -16.780 1.00 86.38 86 ILE A CA 1
ATOM 640 C C . ILE A 1 86 ? 20.997 6.027 -17.354 1.00 86.38 86 ILE A C 1
ATOM 642 O O . ILE A 1 86 ? 20.073 6.442 -16.649 1.00 86.38 86 ILE A O 1
ATOM 646 N N . ILE A 1 87 ? 21.117 6.363 -18.642 1.00 87.44 87 ILE A N 1
ATOM 647 C CA . ILE A 1 87 ? 20.191 7.284 -19.315 1.00 87.44 87 ILE A CA 1
ATOM 648 C C . ILE A 1 87 ? 18.770 6.714 -19.300 1.00 87.44 87 ILE A C 1
ATOM 650 O O . ILE A 1 87 ? 17.825 7.418 -18.945 1.00 87.44 87 ILE A O 1
ATOM 654 N N . LEU A 1 88 ? 18.607 5.431 -19.633 1.00 87.25 88 LEU A N 1
ATOM 655 C CA . LEU A 1 88 ? 17.296 4.791 -19.684 1.00 87.25 88 LEU A CA 1
ATOM 656 C C . LEU A 1 88 ? 16.623 4.764 -18.304 1.00 87.25 88 LEU A C 1
ATOM 658 O O . LEU A 1 88 ? 15.435 5.068 -18.203 1.00 87.25 88 LEU A O 1
ATOM 662 N N . ARG A 1 89 ? 17.375 4.464 -17.236 1.00 88.38 89 ARG A N 1
ATOM 663 C CA . ARG A 1 89 ? 16.870 4.522 -15.853 1.00 88.38 89 ARG A CA 1
ATOM 664 C C . ARG A 1 89 ? 16.475 5.939 -15.451 1.00 88.38 89 ARG A C 1
ATOM 666 O O . ARG A 1 89 ? 15.409 6.119 -14.875 1.00 88.38 89 ARG A O 1
ATOM 673 N N . SER A 1 90 ? 17.290 6.935 -15.798 1.00 89.81 90 SER A N 1
ATOM 674 C CA . SER A 1 90 ? 16.987 8.344 -15.523 1.00 89.81 90 SER A CA 1
ATOM 675 C C . SER A 1 90 ? 15.707 8.804 -16.227 1.00 89.81 90 SER A C 1
ATOM 677 O O . SER A 1 90 ? 14.868 9.460 -15.619 1.00 89.81 90 SER A O 1
ATOM 679 N N . VAL A 1 91 ? 15.499 8.412 -17.486 1.00 90.06 91 VAL A N 1
ATOM 680 C CA . VAL A 1 91 ? 14.260 8.725 -18.216 1.00 90.06 91 VAL A CA 1
ATOM 681 C C . VAL A 1 91 ? 13.062 7.983 -17.616 1.00 90.06 91 VAL A C 1
ATOM 683 O O . VAL A 1 91 ? 11.990 8.569 -17.451 1.00 90.06 91 VAL A O 1
ATOM 686 N N . ALA A 1 92 ? 13.228 6.705 -17.269 1.00 90.75 92 ALA A N 1
ATOM 687 C CA . ALA A 1 92 ? 12.160 5.892 -16.701 1.00 90.75 92 ALA A CA 1
ATOM 688 C C . ALA A 1 92 ? 11.693 6.399 -15.331 1.00 90.75 92 ALA A C 1
ATOM 690 O O . ALA A 1 92 ? 10.482 6.444 -15.101 1.00 90.75 92 ALA A O 1
ATOM 691 N N . SER A 1 93 ? 12.606 6.854 -14.465 1.00 91.06 93 SER A N 1
ATOM 692 C CA . SER A 1 93 ? 12.245 7.393 -13.146 1.00 91.06 93 SER A CA 1
ATOM 693 C C . SER A 1 93 ? 11.414 8.676 -13.243 1.00 91.06 93 SER A C 1
ATOM 695 O O . SER A 1 93 ? 10.532 8.922 -12.425 1.00 91.06 93 SER A O 1
ATOM 697 N N . GLN A 1 94 ? 11.601 9.461 -14.309 1.00 91.75 94 GLN A N 1
ATOM 698 C CA . GLN A 1 94 ? 10.789 10.652 -14.585 1.00 91.75 94 GLN A CA 1
ATOM 699 C C . GLN A 1 94 ? 9.446 10.335 -15.260 1.00 91.75 94 GLN A C 1
ATOM 701 O O . GLN A 1 94 ? 8.598 11.222 -15.414 1.00 91.75 94 GLN A O 1
ATOM 706 N N . SER A 1 95 ? 9.220 9.081 -15.667 1.00 91.50 95 SER A N 1
ATOM 707 C CA . SER A 1 95 ? 7.979 8.684 -16.323 1.00 91.50 95 SER A CA 1
ATOM 708 C C . SER A 1 95 ? 6.781 8.815 -15.380 1.00 91.50 95 SER A C 1
ATOM 710 O O . SER A 1 95 ? 6.860 8.591 -14.170 1.00 91.50 95 SER A O 1
ATOM 712 N N . ARG A 1 96 ? 5.612 9.134 -15.949 1.00 91.69 96 ARG A N 1
ATOM 713 C CA . ARG A 1 96 ? 4.363 9.214 -15.178 1.00 91.69 96 ARG A CA 1
ATOM 714 C C . ARG A 1 96 ? 4.036 7.893 -14.475 1.00 91.69 96 ARG A C 1
ATOM 716 O O . ARG A 1 96 ? 3.505 7.919 -13.366 1.00 91.69 96 ARG A O 1
ATOM 723 N N . GLY A 1 97 ? 4.334 6.766 -15.122 1.00 92.19 97 GLY A N 1
ATOM 724 C CA . GLY A 1 97 ? 4.105 5.433 -14.574 1.00 92.19 97 GLY A CA 1
ATOM 725 C C . GLY A 1 97 ? 4.914 5.211 -13.301 1.00 92.19 97 GLY A C 1
ATOM 726 O O . GLY A 1 97 ? 4.323 4.987 -12.247 1.00 92.19 97 GLY A O 1
ATOM 727 N N . HIS A 1 98 ? 6.237 5.373 -13.384 1.00 94.12 98 HIS A N 1
ATOM 728 C CA . HIS A 1 98 ? 7.130 5.193 -12.241 1.00 94.12 98 HIS A CA 1
ATOM 729 C C . HIS A 1 98 ? 6.789 6.131 -11.082 1.00 94.12 98 HIS A C 1
ATOM 731 O O . HIS A 1 98 ? 6.579 5.678 -9.964 1.00 94.12 98 HIS A O 1
ATOM 737 N N . ARG A 1 99 ? 6.601 7.426 -11.354 1.00 95.31 99 ARG A N 1
ATOM 738 C CA . ARG A 1 99 ? 6.210 8.391 -10.316 1.00 95.31 99 ARG A CA 1
ATOM 739 C C . ARG A 1 99 ? 4.881 8.036 -9.637 1.00 95.31 99 ARG A C 1
ATOM 741 O O . ARG A 1 99 ? 4.702 8.272 -8.447 1.00 95.31 99 ARG A O 1
ATOM 748 N N . THR A 1 100 ? 3.921 7.480 -10.382 1.00 94.81 100 THR A N 1
ATOM 749 C CA . THR A 1 100 ? 2.647 7.013 -9.801 1.00 94.81 100 THR A CA 1
ATOM 750 C C . THR A 1 100 ? 2.860 5.772 -8.936 1.00 94.81 100 THR A C 1
ATOM 752 O O . THR A 1 100 ? 2.243 5.646 -7.879 1.00 94.81 100 THR A O 1
ATOM 755 N N . TRP A 1 101 ? 3.735 4.859 -9.362 1.00 96.06 101 TRP A N 1
ATOM 756 C CA . TRP A 1 101 ? 4.141 3.707 -8.563 1.00 96.06 101 TRP A CA 1
ATOM 757 C C . TRP A 1 101 ? 4.833 4.139 -7.261 1.00 96.06 101 TRP A C 1
ATOM 759 O O . TRP A 1 101 ? 4.451 3.672 -6.191 1.00 96.06 101 TRP A O 1
ATOM 769 N N . GLU A 1 102 ? 5.767 5.088 -7.334 1.00 96.62 102 GLU A N 1
ATOM 770 C CA . GLU A 1 102 ? 6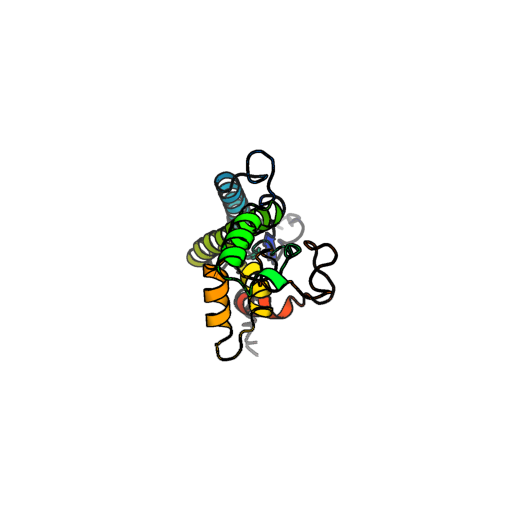.478 5.650 -6.182 1.00 96.62 102 GLU A CA 1
ATOM 771 C C . GLU A 1 102 ? 5.508 6.341 -5.214 1.00 96.62 102 GLU A C 1
ATOM 773 O O . GLU A 1 102 ? 5.533 6.086 -4.010 1.00 96.62 102 GLU A O 1
ATOM 778 N N . SER A 1 103 ? 4.579 7.149 -5.734 1.00 97.31 103 SER A N 1
ATOM 779 C CA . SER A 1 103 ? 3.543 7.774 -4.912 1.00 97.31 103 SER A CA 1
ATOM 780 C C . SER A 1 103 ? 2.700 6.720 -4.188 1.00 97.31 103 SER A C 1
ATOM 782 O O . SER A 1 103 ? 2.566 6.775 -2.968 1.00 97.31 103 SER A O 1
ATOM 784 N N . LYS A 1 104 ? 2.223 5.677 -4.880 1.00 97.19 104 LYS A N 1
ATOM 785 C CA . LYS A 1 104 ? 1.481 4.575 -4.238 1.00 97.19 104 LYS A CA 1
ATOM 786 C C . LYS A 1 104 ? 2.310 3.833 -3.187 1.00 97.19 104 LYS A C 1
ATOM 788 O O . LYS A 1 104 ? 1.765 3.496 -2.136 1.00 97.19 104 LYS A O 1
ATOM 793 N N . ARG A 1 105 ? 3.614 3.634 -3.419 1.00 97.56 105 ARG A N 1
ATOM 794 C CA . ARG A 1 105 ? 4.542 3.051 -2.434 1.00 97.56 105 ARG A CA 1
ATOM 795 C C . ARG A 1 105 ? 4.597 3.889 -1.161 1.00 97.56 105 ARG A C 1
ATOM 797 O O . ARG A 1 105 ? 4.541 3.337 -0.065 1.00 97.56 105 ARG A O 1
ATOM 804 N N . THR A 1 106 ? 4.670 5.210 -1.291 1.00 98.06 106 THR A N 1
ATOM 805 C CA . THR A 1 106 ? 4.686 6.137 -0.150 1.00 98.06 106 THR A CA 1
ATOM 806 C C . THR A 1 106 ? 3.406 6.033 0.682 1.00 98.06 106 THR A C 1
ATOM 808 O O . THR A 1 106 ? 3.478 5.920 1.904 1.00 98.06 106 THR A O 1
ATOM 811 N N . TYR A 1 107 ? 2.235 5.961 0.043 1.00 98.56 107 TYR A N 1
ATOM 812 C CA . TYR A 1 107 ? 0.951 5.829 0.751 1.00 98.56 107 TYR A CA 1
ATOM 813 C C . TYR A 1 107 ? 0.813 4.448 1.398 1.00 98.56 107 TYR A C 1
ATOM 815 O O . TYR A 1 107 ? 0.277 4.330 2.500 1.00 98.56 107 TYR A O 1
ATOM 823 N N . ALA A 1 108 ? 1.342 3.404 0.753 1.00 98.25 108 ALA A N 1
ATOM 824 C CA . ALA A 1 108 ? 1.410 2.070 1.333 1.00 98.25 108 ALA A CA 1
ATOM 825 C C . ALA A 1 108 ? 2.257 2.038 2.609 1.00 98.25 108 ALA A C 1
ATOM 827 O O . ALA A 1 108 ? 1.778 1.562 3.639 1.00 98.25 108 ALA A O 1
ATOM 828 N N . LYS A 1 109 ? 3.468 2.608 2.570 1.00 98.25 109 LYS A N 1
ATOM 829 C CA . LYS A 1 109 ? 4.334 2.745 3.751 1.00 98.25 109 LYS A CA 1
ATOM 830 C C . LYS A 1 109 ? 3.644 3.525 4.862 1.00 98.25 109 LYS A C 1
ATOM 832 O O . LYS A 1 109 ? 3.683 3.100 6.014 1.00 98.25 109 LYS A O 1
ATOM 837 N N . LYS A 1 110 ? 2.961 4.616 4.512 1.00 98.56 110 LYS A N 1
ATOM 838 C CA . LYS A 1 110 ? 2.281 5.453 5.497 1.00 98.56 110 LYS A CA 1
ATOM 839 C C . LYS A 1 110 ? 1.110 4.741 6.179 1.00 98.56 110 LYS A C 1
ATOM 841 O O . LYS A 1 110 ? 0.942 4.861 7.388 1.00 98.56 110 LYS A O 1
ATOM 846 N N . ILE A 1 111 ? 0.346 3.932 5.444 1.00 98.50 111 ILE A N 1
ATOM 847 C CA . ILE A 1 111 ? -0.664 3.054 6.049 1.00 98.50 111 ILE A CA 1
ATOM 848 C C . ILE A 1 111 ? -0.033 2.098 7.068 1.00 98.50 111 ILE A C 1
ATOM 850 O O . ILE A 1 111 ? -0.580 1.919 8.155 1.00 98.50 111 ILE A O 1
ATOM 854 N N . VAL A 1 112 ? 1.110 1.493 6.740 1.00 98.12 112 VAL A N 1
ATOM 855 C CA . VAL A 1 112 ? 1.809 0.582 7.657 1.00 98.12 112 VAL A CA 1
ATOM 856 C C . VAL A 1 112 ? 2.277 1.314 8.911 1.00 98.12 112 VAL A C 1
ATOM 858 O O . VAL A 1 112 ? 2.052 0.817 10.010 1.00 98.12 112 VAL A O 1
ATOM 861 N N . GLU A 1 113 ? 2.863 2.499 8.757 1.00 98.50 113 GLU A N 1
ATOM 862 C CA . GLU A 1 113 ? 3.296 3.365 9.858 1.00 98.50 113 GLU A CA 1
ATOM 863 C C . GLU A 1 113 ? 2.137 3.693 10.810 1.00 98.50 113 GLU A C 1
ATOM 865 O O . GLU A 1 113 ? 2.193 3.322 11.983 1.00 98.50 113 GLU A O 1
ATOM 870 N N . ILE A 1 114 ? 1.036 4.257 10.293 1.00 98.56 114 ILE A N 1
ATOM 871 C CA . ILE A 1 114 ? -0.161 4.566 11.092 1.00 98.56 114 ILE A CA 1
ATOM 872 C C . ILE A 1 114 ? -0.695 3.295 11.759 1.00 98.56 114 ILE A C 1
ATOM 874 O O . ILE A 1 114 ? -0.966 3.275 12.956 1.00 98.56 114 ILE A O 1
ATOM 878 N N . GLY A 1 115 ? -0.822 2.201 11.009 1.00 97.81 115 GLY A N 1
ATOM 879 C CA . GLY A 1 115 ? -1.307 0.935 11.546 1.00 97.81 115 GLY A CA 1
ATOM 880 C C . GLY A 1 115 ? -0.479 0.434 12.732 1.00 97.81 115 GLY A C 1
ATOM 881 O O . GLY A 1 115 ? -1.050 0.014 13.737 1.00 97.81 115 GLY A O 1
ATOM 882 N N . LYS A 1 116 ? 0.855 0.536 12.656 1.00 97.62 116 LYS A N 1
ATOM 883 C CA . LYS A 1 116 ? 1.775 0.145 13.736 1.00 97.62 116 LYS A CA 1
ATOM 884 C C . LYS A 1 116 ? 1.660 1.046 14.962 1.00 97.62 116 LYS A C 1
ATOM 886 O O . LYS A 1 116 ? 1.709 0.546 16.084 1.00 97.62 116 LYS A O 1
ATOM 891 N N . GLU A 1 117 ? 1.467 2.348 14.768 1.00 98.19 117 GLU A N 1
ATOM 892 C CA . GLU A 1 117 ? 1.219 3.278 15.874 1.00 98.19 117 GLU A CA 1
ATOM 893 C C . GLU A 1 117 ? -0.049 2.913 16.657 1.00 98.19 117 GLU A C 1
ATOM 895 O O . GLU A 1 117 ? -0.042 2.956 17.887 1.00 98.19 117 GLU A O 1
ATOM 900 N N . TYR A 1 118 ? -1.128 2.528 15.967 1.00 98.00 118 TYR A N 1
ATOM 901 C CA . TYR A 1 118 ? -2.381 2.121 16.610 1.00 98.00 118 TYR A CA 1
ATOM 902 C C . TYR A 1 118 ? -2.307 0.713 17.213 1.00 98.00 118 TYR A C 1
ATOM 904 O O . TYR A 1 118 ? -2.831 0.504 18.306 1.00 98.00 118 TYR A O 1
ATOM 912 N N . GLU A 1 119 ? -1.622 -0.237 16.566 1.00 96.00 119 GLU A N 1
ATOM 913 C CA . GLU A 1 119 ? -1.335 -1.562 17.144 1.00 96.00 119 GLU A CA 1
ATOM 914 C C . GLU A 1 119 ? -0.596 -1.452 18.491 1.00 96.00 119 GLU A C 1
ATOM 916 O O . GLU A 1 119 ? -0.841 -2.246 19.399 1.00 96.00 119 GLU A O 1
ATOM 921 N N . ALA A 1 120 ? 0.279 -0.451 18.653 1.00 96.50 120 ALA A N 1
ATOM 922 C CA . ALA A 1 120 ? 0.977 -0.194 19.914 1.00 96.50 120 ALA A CA 1
ATOM 923 C C . ALA A 1 120 ? 0.061 0.361 21.024 1.00 96.50 120 ALA A C 1
ATOM 925 O O . ALA A 1 120 ? 0.379 0.231 22.206 1.00 96.50 120 ALA A O 1
ATOM 926 N N . GLN A 1 121 ? -1.069 0.972 20.660 1.00 96.19 121 GLN A N 1
ATOM 927 C CA . GLN A 1 121 ? -2.012 1.603 21.590 1.00 96.19 121 GLN A CA 1
ATOM 928 C C . GLN A 1 121 ? -3.192 0.691 21.943 1.00 96.19 121 GLN A C 1
ATOM 930 O O . GLN A 1 121 ? -3.754 0.792 23.034 1.00 96.19 121 GLN A O 1
ATOM 935 N N . THR A 1 122 ? -3.597 -0.193 21.029 1.00 94.88 122 THR A N 1
ATOM 936 C CA . THR A 1 122 ? -4.779 -1.039 21.197 1.00 94.88 122 THR A CA 1
ATOM 937 C C . THR A 1 122 ? -4.668 -2.357 20.438 1.00 94.88 122 THR A C 1
ATOM 939 O O . THR A 1 122 ? -4.160 -2.428 19.326 1.00 94.88 122 THR A O 1
ATOM 942 N N . SER A 1 123 ? -5.251 -3.415 21.003 1.00 94.25 123 SER A N 1
ATOM 943 C CA . SER A 1 123 ? -5.380 -4.725 20.349 1.00 94.25 123 SER A CA 1
ATOM 944 C C . SER A 1 123 ? -6.533 -4.800 19.338 1.00 94.25 123 SER A C 1
ATOM 946 O O . SER A 1 123 ? -6.780 -5.859 18.753 1.00 94.25 123 SER A O 1
ATOM 948 N N . ARG A 1 124 ? -7.282 -3.701 19.158 1.00 95.81 124 ARG A N 1
ATOM 949 C CA . ARG A 1 124 ? -8.424 -3.622 18.236 1.00 95.81 124 ARG A CA 1
ATOM 950 C C . ARG A 1 124 ? -8.025 -3.299 16.801 1.00 95.81 124 ARG A C 1
ATOM 952 O O . ARG A 1 124 ? -8.850 -3.507 15.919 1.00 95.81 124 ARG A O 1
ATOM 959 N N . VAL A 1 125 ? -6.811 -2.814 16.559 1.00 96.75 125 VAL A N 1
ATOM 960 C CA . VAL A 1 125 ? -6.317 -2.488 15.216 1.00 96.75 125 VAL A CA 1
ATOM 961 C C . VAL A 1 125 ? -5.275 -3.519 14.805 1.00 96.75 125 VAL A C 1
ATOM 963 O O . VAL A 1 125 ? -4.480 -3.948 15.636 1.00 96.75 125 VAL A O 1
ATOM 966 N N . ALA A 1 126 ? -5.278 -3.917 13.536 1.00 96.38 126 ALA A N 1
ATOM 967 C CA . ALA A 1 126 ? -4.127 -4.559 12.919 1.00 96.38 126 ALA A CA 1
ATOM 968 C C . ALA A 1 126 ? -3.877 -4.010 11.520 1.00 96.38 126 ALA A C 1
ATOM 970 O O . ALA A 1 126 ? -4.802 -3.528 10.859 1.00 96.38 126 ALA A O 1
ATOM 971 N N . VAL A 1 127 ? -2.639 -4.140 11.053 1.00 96.06 127 VAL A N 1
ATOM 972 C CA . VAL A 1 127 ? -2.243 -3.700 9.718 1.00 96.06 127 VAL A CA 1
ATOM 973 C C . VAL A 1 127 ? -1.806 -4.853 8.826 1.00 96.06 127 VAL A C 1
ATOM 975 O O . VAL A 1 127 ? -0.996 -5.703 9.199 1.00 96.06 127 VAL A O 1
ATOM 978 N N . LEU A 1 128 ? -2.344 -4.863 7.610 1.00 94.75 128 LEU A N 1
ATOM 979 C CA . LEU A 1 128 ? -1.924 -5.730 6.527 1.00 94.75 128 LEU A CA 1
ATOM 980 C C . LEU A 1 128 ? -1.111 -4.927 5.512 1.00 94.75 128 LEU A C 1
ATOM 982 O O . LEU A 1 128 ? -1.659 -4.133 4.745 1.00 94.75 128 LEU A O 1
ATOM 986 N N . ASP A 1 129 ? 0.191 -5.204 5.463 1.00 94.69 129 ASP A N 1
ATOM 987 C CA . ASP A 1 129 ? 1.062 -4.704 4.404 1.00 94.69 129 ASP A CA 1
ATOM 988 C C . ASP A 1 129 ? 0.890 -5.533 3.119 1.00 94.69 129 ASP A C 1
ATOM 990 O O . ASP A 1 129 ? 1.631 -6.481 2.821 1.00 94.69 129 ASP A O 1
ATOM 994 N N . LEU A 1 130 ? -0.157 -5.196 2.370 1.00 93.12 130 LEU A N 1
ATOM 995 C CA . LEU A 1 130 ? -0.475 -5.826 1.098 1.00 93.12 130 LEU A CA 1
ATOM 996 C C . LEU A 1 130 ? 0.563 -5.483 0.025 1.00 93.12 130 LEU A C 1
ATOM 998 O O . LEU A 1 130 ? 0.905 -6.353 -0.779 1.00 93.12 130 LEU A O 1
ATOM 1002 N N . TRP A 1 131 ? 1.096 -4.257 0.039 1.00 94.12 131 TRP A N 1
ATOM 1003 C CA . TRP A 1 131 ? 2.183 -3.840 -0.845 1.00 94.12 131 TRP A CA 1
ATOM 1004 C C . TRP A 1 131 ? 3.379 -4.778 -0.737 1.00 94.12 131 TRP A C 1
ATOM 1006 O O . TRP A 1 131 ? 3.758 -5.400 -1.735 1.00 94.12 131 TRP A O 1
ATOM 1016 N N . TYR A 1 132 ? 3.935 -4.922 0.471 1.00 92.56 132 TYR A N 1
ATOM 1017 C CA . TYR A 1 132 ? 5.061 -5.813 0.741 1.00 92.56 132 TYR A CA 1
ATOM 1018 C C . TYR A 1 132 ? 4.729 -7.247 0.352 1.00 92.56 132 TYR A C 1
ATOM 1020 O O . TYR A 1 132 ? 5.494 -7.896 -0.353 1.00 92.56 132 TYR A O 1
ATOM 1028 N N . SER A 1 133 ? 3.553 -7.735 0.745 1.00 88.94 133 SER A N 1
ATOM 1029 C CA . SER A 1 133 ? 3.159 -9.118 0.476 1.00 88.94 133 SER A CA 1
ATOM 1030 C C . SER A 1 133 ? 3.128 -9.445 -1.022 1.00 88.94 133 SER A C 1
ATOM 1032 O O . SER A 1 133 ? 3.633 -10.489 -1.441 1.00 88.94 133 SER A O 1
ATOM 1034 N N . LEU A 1 134 ? 2.568 -8.552 -1.844 1.00 88.88 134 LEU A N 1
ATOM 1035 C CA . LEU A 1 134 ? 2.478 -8.753 -3.291 1.00 88.88 134 LEU A CA 1
ATOM 1036 C C . LEU A 1 134 ? 3.843 -8.631 -3.963 1.00 88.88 134 LEU A C 1
ATOM 1038 O O . LEU A 1 134 ? 4.240 -9.527 -4.709 1.00 88.88 134 LEU A O 1
ATOM 1042 N N . THR A 1 135 ? 4.578 -7.560 -3.677 1.00 90.75 135 THR A N 1
ATOM 1043 C CA . THR A 1 135 ? 5.894 -7.306 -4.282 1.00 90.75 135 THR A CA 1
ATOM 1044 C C . THR A 1 135 ? 6.915 -8.372 -3.876 1.00 90.75 135 THR A C 1
ATOM 1046 O O . THR A 1 135 ? 7.576 -8.946 -4.745 1.00 90.75 135 THR A O 1
ATOM 1049 N N . LYS A 1 136 ? 6.968 -8.759 -2.596 1.00 88.19 136 LYS A N 1
ATOM 1050 C CA . LYS A 1 136 ? 7.820 -9.852 -2.106 1.00 88.19 136 LYS A CA 1
ATOM 1051 C C . LYS A 1 136 ? 7.488 -11.194 -2.746 1.00 88.19 136 LYS A C 1
ATOM 1053 O O . LYS A 1 136 ? 8.403 -11.967 -3.014 1.00 88.19 136 LYS A O 1
ATOM 1058 N N . SER A 1 137 ? 6.215 -11.488 -3.029 1.00 83.56 137 SER A N 1
ATOM 1059 C CA . SER A 1 137 ? 5.830 -12.767 -3.654 1.00 83.56 137 SER A CA 1
ATOM 1060 C C . SER A 1 137 ? 6.455 -12.984 -5.040 1.00 83.56 137 SER A C 1
ATOM 1062 O O . SER A 1 137 ? 6.657 -14.127 -5.453 1.00 83.56 137 SER A O 1
ATOM 1064 N N . VAL A 1 138 ? 6.794 -11.889 -5.728 1.00 83.19 138 VAL A N 1
ATOM 1065 C CA . VAL A 1 138 ? 7.370 -11.881 -7.079 1.00 83.19 138 VAL A CA 1
ATOM 1066 C C . VAL A 1 138 ? 8.890 -11.652 -7.055 1.00 83.19 138 VAL A C 1
ATOM 1068 O O . VAL A 1 138 ? 9.588 -12.030 -7.998 1.00 83.19 138 VAL A O 1
ATOM 1071 N N . CYS A 1 139 ? 9.437 -11.108 -5.962 1.00 84.19 139 CYS A N 1
ATOM 1072 C CA . CYS A 1 139 ? 10.880 -10.993 -5.766 1.00 84.19 139 CYS A CA 1
ATOM 1073 C C . CYS A 1 139 ? 11.509 -12.389 -5.641 1.00 84.19 139 CYS A C 1
ATOM 1075 O O . CYS A 1 139 ? 11.352 -13.085 -4.641 1.00 84.19 139 CYS A O 1
ATOM 1077 N N . ARG A 1 140 ? 12.226 -12.809 -6.685 1.00 70.00 140 ARG A N 1
ATOM 1078 C CA . ARG A 1 140 ? 13.108 -13.980 -6.679 1.00 70.00 140 ARG A CA 1
ATOM 1079 C C . ARG A 1 140 ? 14.401 -13.601 -7.381 1.00 70.00 140 ARG A C 1
ATOM 1081 O O . ARG A 1 140 ? 14.354 -13.240 -8.563 1.00 70.00 140 ARG A O 1
ATOM 1088 N N . ILE A 1 141 ? 15.508 -13.694 -6.658 1.00 63.47 141 ILE A N 1
ATOM 1089 C CA . ILE A 1 141 ? 16.869 -13.554 -7.175 1.00 63.47 141 ILE A CA 1
ATOM 1090 C C . ILE A 1 141 ? 17.600 -14.854 -6.830 1.00 63.47 141 ILE A C 1
ATOM 1092 O O . ILE A 1 141 ? 17.418 -15.409 -5.745 1.00 63.47 141 ILE A O 1
ATOM 1096 N N . GLU A 1 142 ? 18.348 -15.396 -7.787 1.00 63.69 142 GLU A N 1
ATOM 1097 C CA . GLU A 1 142 ? 19.117 -16.621 -7.577 1.00 63.69 142 GLU A CA 1
ATOM 1098 C C . GLU A 1 142 ? 20.239 -16.371 -6.559 1.00 63.69 142 GLU A C 1
ATOM 1100 O O . GLU A 1 142 ? 20.960 -15.381 -6.649 1.00 63.69 142 GLU A O 1
ATOM 1105 N N . GLY A 1 143 ? 20.386 -17.265 -5.578 1.00 64.00 143 GLY A N 1
ATOM 1106 C CA . GLY A 1 143 ? 21.466 -17.196 -4.587 1.00 64.00 143 GLY A CA 1
ATOM 1107 C C . GLY A 1 143 ? 21.247 -16.245 -3.402 1.00 64.00 143 GLY A C 1
ATOM 1108 O O . GLY A 1 143 ? 22.077 -16.242 -2.498 1.00 64.00 143 GLY A O 1
ATOM 1109 N N . THR A 1 144 ? 20.146 -15.492 -3.341 1.00 67.81 144 THR A N 1
ATOM 1110 C CA . THR A 1 144 ? 19.781 -14.663 -2.175 1.00 67.81 144 THR A CA 1
ATOM 1111 C C . THR A 1 144 ? 18.586 -15.253 -1.432 1.00 67.81 144 THR A C 1
ATOM 1113 O O . THR A 1 144 ? 17.766 -15.969 -2.016 1.00 67.81 144 THR A O 1
ATOM 1116 N N . THR A 1 145 ? 18.415 -14.908 -0.152 1.00 74.31 145 THR A N 1
ATOM 1117 C CA . THR A 1 145 ? 17.115 -15.141 0.488 1.00 74.31 145 THR A CA 1
ATOM 1118 C C . THR A 1 145 ? 16.053 -14.248 -0.165 1.00 74.31 145 THR A C 1
ATOM 1120 O O . THR A 1 145 ? 16.363 -13.237 -0.802 1.00 74.31 145 THR A O 1
ATOM 1123 N N . GLN A 1 146 ? 14.781 -14.633 -0.048 1.00 70.56 146 GLN A N 1
ATOM 1124 C CA . GLN A 1 146 ? 13.676 -13.852 -0.611 1.00 70.56 146 GLN A CA 1
ATOM 1125 C C . GLN A 1 146 ? 13.580 -12.450 0.018 1.00 70.56 146 GLN A C 1
ATOM 1127 O O . GLN A 1 146 ? 13.155 -11.505 -0.645 1.00 70.56 146 GLN A O 1
ATOM 1132 N N . ASP A 1 147 ? 13.991 -12.319 1.278 1.00 76.81 147 ASP A N 1
ATOM 1133 C CA . ASP A 1 147 ? 13.950 -11.068 2.030 1.00 76.81 147 ASP A CA 1
ATOM 1134 C C . ASP A 1 147 ? 15.070 -10.136 1.564 1.00 76.81 147 ASP A C 1
ATOM 1136 O O . ASP A 1 147 ? 14.791 -8.994 1.209 1.00 76.81 147 ASP A O 1
ATOM 1140 N N . ASP A 1 148 ? 16.300 -10.639 1.438 1.00 81.88 148 ASP A N 1
ATOM 1141 C CA . ASP A 1 148 ? 17.429 -9.844 0.936 1.00 81.88 148 ASP A CA 1
ATOM 1142 C C . ASP A 1 148 ? 17.161 -9.342 -0.489 1.00 81.88 148 ASP A C 1
ATOM 1144 O O . ASP A 1 148 ? 17.353 -8.163 -0.790 1.00 81.88 148 ASP A O 1
ATOM 1148 N N . ALA A 1 149 ? 16.628 -10.216 -1.353 1.00 83.50 149 ALA A N 1
ATOM 1149 C CA . ALA A 1 149 ? 16.241 -9.850 -2.713 1.00 83.50 149 ALA A CA 1
ATOM 1150 C C . ALA A 1 149 ? 15.240 -8.692 -2.741 1.00 83.50 149 ALA A C 1
ATOM 1152 O O . ALA A 1 149 ? 15.361 -7.782 -3.559 1.00 83.50 149 ALA A O 1
ATOM 1153 N N . PHE A 1 150 ? 14.242 -8.738 -1.857 1.00 89.25 150 PHE A N 1
ATOM 1154 C CA . PHE A 1 150 ? 13.240 -7.690 -1.752 1.00 89.25 150 PHE A CA 1
ATOM 1155 C C . PHE A 1 150 ? 13.875 -6.355 -1.352 1.00 89.25 150 PHE A C 1
ATOM 1157 O O . PHE A 1 150 ? 13.630 -5.353 -2.016 1.00 89.25 150 PHE A O 1
ATOM 1164 N N . TYR A 1 151 ? 14.700 -6.332 -0.301 1.00 90.31 151 TYR A N 1
ATOM 1165 C CA . TYR A 1 151 ? 15.261 -5.082 0.214 1.00 90.31 151 TYR A CA 1
ATOM 1166 C C . TYR A 1 151 ? 16.225 -4.416 -0.767 1.00 90.31 151 TYR A C 1
ATOM 1168 O O . TYR A 1 151 ? 16.178 -3.198 -0.911 1.00 90.31 151 TYR A O 1
ATOM 1176 N N . HIS A 1 152 ? 17.040 -5.191 -1.489 1.00 89.88 152 HIS A N 1
ATOM 1177 C CA . HIS A 1 152 ? 17.885 -4.641 -2.551 1.00 89.88 152 HIS A CA 1
ATOM 1178 C C . HIS A 1 152 ? 17.046 -3.978 -3.650 1.00 89.88 152 HIS A C 1
ATOM 1180 O O . HIS A 1 152 ? 17.257 -2.813 -3.973 1.00 89.88 152 HIS A O 1
ATOM 1186 N N . LEU A 1 153 ? 16.020 -4.675 -4.151 1.00 91.69 153 LEU A N 1
ATOM 1187 C CA . LEU A 1 153 ? 15.124 -4.124 -5.171 1.00 91.69 153 LEU A CA 1
ATOM 1188 C C . LEU A 1 153 ? 14.306 -2.926 -4.665 1.00 91.69 153 LEU A C 1
ATOM 1190 O O . LEU A 1 153 ? 13.962 -2.052 -5.455 1.00 91.69 153 LEU A O 1
ATOM 1194 N N . ASP A 1 154 ? 13.967 -2.876 -3.377 1.00 93.00 154 ASP A N 1
ATOM 1195 C CA . ASP A 1 154 ? 13.222 -1.764 -2.775 1.00 93.00 154 ASP A CA 1
ATOM 1196 C C . ASP A 1 154 ? 14.075 -0.503 -2.582 1.00 93.00 154 ASP A C 1
ATOM 1198 O O . ASP A 1 154 ? 13.550 0.608 -2.695 1.00 93.00 154 ASP A O 1
ATOM 1202 N N . ILE A 1 155 ? 15.374 -0.669 -2.315 1.00 92.31 155 ILE A N 1
ATOM 1203 C CA . ILE A 1 155 ? 16.355 0.425 -2.278 1.00 92.31 155 ILE A CA 1
ATOM 1204 C C . ILE A 1 155 ? 16.600 0.963 -3.690 1.00 92.31 155 ILE A C 1
ATOM 1206 O O . ILE A 1 155 ? 16.619 2.175 -3.879 1.00 92.31 155 ILE A O 1
ATOM 1210 N N . ASP A 1 156 ? 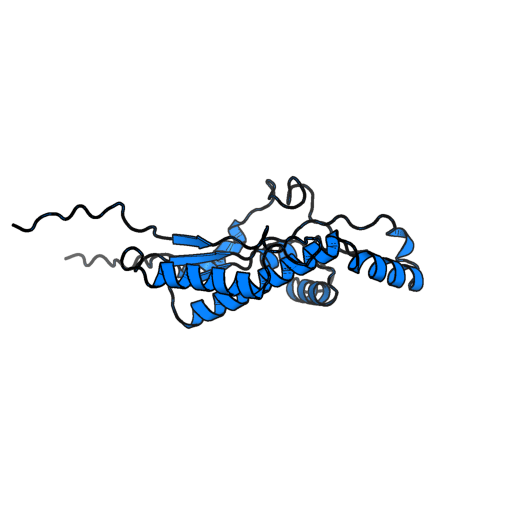16.712 0.072 -4.675 1.00 90.38 156 ASP A N 1
ATOM 1211 C CA . ASP A 1 156 ? 17.002 0.433 -6.067 1.00 90.38 156 ASP A CA 1
ATOM 1212 C C . ASP A 1 156 ? 15.754 0.862 -6.867 1.00 90.38 156 ASP A C 1
ATOM 1214 O O . ASP A 1 156 ? 15.837 1.103 -8.071 1.00 90.38 156 ASP A O 1
ATOM 1218 N N . GLU A 1 157 ? 14.576 0.916 -6.230 1.00 93.12 157 GLU A N 1
ATOM 1219 C CA . GLU A 1 157 ? 13.282 1.238 -6.862 1.00 93.12 157 GLU A CA 1
ATOM 1220 C C . GLU A 1 157 ? 12.908 0.285 -8.023 1.00 93.12 157 GLU A C 1
ATOM 1222 O O . GLU A 1 157 ? 12.143 0.599 -8.941 1.00 93.12 157 GLU A O 1
ATOM 1227 N N . MET A 1 158 ? 13.427 -0.941 -7.959 1.00 91.88 158 MET A N 1
ATOM 1228 C CA . MET A 1 158 ? 13.275 -2.015 -8.944 1.00 91.88 158 MET A CA 1
ATOM 1229 C C . MET A 1 158 ? 12.304 -3.116 -8.506 1.00 91.88 158 MET A C 1
ATOM 1231 O O . MET A 1 158 ? 12.259 -4.196 -9.105 1.00 91.88 158 MET A O 1
ATOM 1235 N N . LEU A 1 159 ? 11.514 -2.869 -7.461 1.00 94.38 159 LEU A N 1
ATOM 1236 C CA . LEU A 1 159 ? 10.440 -3.777 -7.079 1.00 94.38 159 LEU A CA 1
ATOM 1237 C C . LEU A 1 159 ? 9.445 -4.000 -8.233 1.00 94.38 159 LEU A C 1
ATOM 1239 O O . LEU A 1 159 ? 9.289 -3.145 -9.111 1.00 94.38 159 LEU A O 1
ATOM 1243 N N . PRO A 1 160 ? 8.725 -5.136 -8.221 1.00 92.56 160 PRO A N 1
ATOM 1244 C CA . PRO A 1 160 ? 7.825 -5.480 -9.303 1.00 92.56 160 PRO A CA 1
ATOM 1245 C C . PRO A 1 160 ? 6.798 -4.394 -9.630 1.00 92.56 160 PRO A C 1
ATOM 1247 O O . PRO A 1 160 ? 6.202 -3.783 -8.738 1.00 92.56 160 PRO A O 1
ATOM 1250 N N . GLY A 1 161 ? 6.594 -4.174 -10.929 1.00 93.25 161 GLY A N 1
ATOM 1251 C CA . GLY A 1 161 ? 5.652 -3.179 -11.440 1.00 93.25 161 GLY A CA 1
ATOM 1252 C C . GLY A 1 161 ? 6.117 -1.720 -11.359 1.00 93.25 161 GLY A C 1
ATOM 1253 O O . GLY A 1 161 ? 5.316 -0.842 -11.671 1.00 93.25 161 GLY A O 1
ATOM 1254 N N . SER A 1 162 ? 7.377 -1.437 -10.993 1.00 94.75 162 SER A N 1
ATOM 1255 C CA . SER A 1 162 ? 7.894 -0.058 -10.920 1.00 94.75 162 SER A CA 1
ATOM 1256 C C . SER A 1 162 ? 8.067 0.629 -12.275 1.00 94.75 162 SER A C 1
ATOM 1258 O O . SER A 1 162 ? 8.223 1.848 -12.335 1.00 94.75 162 SER A O 1
ATOM 1260 N N . GLY A 1 163 ? 8.056 -0.135 -13.371 1.00 91.88 163 GLY A N 1
ATOM 1261 C CA . GLY A 1 163 ? 8.337 0.377 -14.712 1.00 91.88 163 GLY A CA 1
ATOM 1262 C C . GLY A 1 163 ? 9.805 0.754 -14.928 1.00 91.88 163 GLY A C 1
ATOM 1263 O O . GLY A 1 163 ? 10.135 1.314 -15.970 1.00 91.88 163 GLY A O 1
ATOM 1264 N N . MET A 1 164 ? 10.699 0.456 -13.979 1.00 91.75 164 MET A N 1
ATOM 1265 C CA . MET A 1 164 ? 12.133 0.661 -14.171 1.00 91.75 164 MET A CA 1
ATOM 1266 C C . MET A 1 164 ? 12.712 -0.384 -15.139 1.00 91.75 164 MET A C 1
ATOM 1268 O O . MET A 1 164 ? 12.318 -1.550 -15.087 1.00 91.75 164 MET A O 1
ATOM 1272 N N . PRO A 1 165 ? 13.673 -0.014 -16.004 1.00 88.88 165 PRO A N 1
ATOM 1273 C CA . PRO A 1 165 ? 14.385 -0.959 -16.860 1.00 88.88 165 PRO A CA 1
ATOM 1274 C C . PRO A 1 165 ? 15.016 -2.107 -16.059 1.00 88.88 165 PRO A C 1
ATOM 1276 O O . PRO A 1 165 ? 15.734 -1.870 -15.082 1.00 88.88 165 PRO A O 1
ATOM 1279 N N . GLY A 1 166 ? 14.740 -3.351 -16.460 1.00 84.88 166 GLY A N 1
ATOM 1280 C CA . GLY A 1 166 ? 15.170 -4.558 -15.752 1.00 84.88 166 GLY A CA 1
ATOM 1281 C C . GLY A 1 166 ? 14.354 -4.907 -14.499 1.00 84.88 166 GLY A C 1
ATOM 1282 O O . GLY A 1 166 ? 14.637 -5.923 -13.863 1.00 84.88 166 GLY A O 1
ATOM 1283 N N . ALA A 1 167 ? 13.355 -4.104 -14.111 1.00 89.00 167 ALA A N 1
ATOM 1284 C CA . ALA A 1 167 ? 12.427 -4.479 -13.047 1.00 89.00 167 ALA A CA 1
ATOM 1285 C C . ALA A 1 167 ? 11.431 -5.522 -13.568 1.00 89.00 167 ALA A C 1
ATOM 1287 O O . ALA A 1 167 ? 10.914 -5.425 -14.682 1.00 89.00 167 ALA A O 1
ATOM 1288 N N . LYS A 1 168 ? 11.126 -6.528 -12.744 1.00 88.69 168 LYS A N 1
ATOM 1289 C CA . LYS A 1 168 ? 10.185 -7.582 -13.139 1.00 88.69 168 LYS A CA 1
ATOM 1290 C C . LYS A 1 168 ? 8.755 -7.027 -13.210 1.00 88.69 168 LYS A C 1
ATOM 1292 O O . LYS A 1 168 ? 8.313 -6.375 -12.264 1.00 88.69 168 LYS A O 1
ATOM 1297 N N . PRO A 1 169 ? 7.978 -7.304 -14.267 1.00 88.25 169 PRO A N 1
ATOM 1298 C CA . PRO A 1 169 ? 6.547 -7.038 -14.235 1.00 88.25 169 PRO A CA 1
ATOM 1299 C C . PRO A 1 169 ? 5.840 -8.055 -13.330 1.00 88.25 169 PRO A C 1
ATOM 1301 O O . PRO A 1 169 ? 6.359 -9.138 -13.048 1.00 88.25 169 PRO A O 1
ATOM 1304 N N . PHE A 1 170 ? 4.615 -7.742 -12.917 1.00 89.69 170 PHE A N 1
ATOM 1305 C CA . PHE A 1 170 ? 3.721 -8.773 -12.397 1.00 89.69 170 PHE A CA 1
ATOM 1306 C C . PHE A 1 170 ? 3.223 -9.670 -13.537 1.00 89.69 170 PHE A C 1
ATOM 1308 O O . PHE A 1 170 ? 2.812 -9.177 -14.592 1.00 89.69 170 PHE A O 1
ATOM 1315 N N . ASP A 1 171 ? 3.217 -10.985 -13.305 1.00 86.50 171 ASP A N 1
ATOM 1316 C CA . ASP A 1 171 ? 2.755 -11.974 -14.279 1.00 86.50 171 ASP A CA 1
ATOM 1317 C C . ASP A 1 171 ? 1.290 -11.764 -14.684 1.00 86.50 171 ASP A C 1
ATOM 1319 O O . ASP A 1 171 ? 0.441 -11.333 -13.893 1.00 86.50 171 ASP A O 1
ATOM 1323 N N . LYS A 1 172 ? 0.947 -12.202 -15.903 1.00 85.75 172 LYS A N 1
ATOM 1324 C CA . LYS A 1 172 ? -0.445 -12.238 -16.369 1.00 85.75 172 LYS A CA 1
ATOM 1325 C C . LYS A 1 172 ? -1.334 -12.961 -15.352 1.00 85.75 172 LYS A C 1
ATOM 1327 O O . LYS A 1 172 ? -1.047 -14.102 -14.971 1.00 85.75 172 LYS A O 1
ATOM 1332 N N . GLY A 1 173 ? -2.424 -12.303 -14.963 1.00 85.06 173 GLY A N 1
ATOM 1333 C CA . GLY A 1 173 ? -3.394 -12.788 -13.981 1.00 85.06 173 GLY A CA 1
ATOM 1334 C C . GLY A 1 173 ? -3.241 -12.187 -12.581 1.00 85.06 173 GLY A C 1
ATOM 1335 O O . GLY A 1 173 ? -4.154 -12.360 -11.783 1.00 85.06 173 GLY A O 1
ATOM 1336 N N . TYR A 1 174 ? -2.148 -11.473 -12.274 1.00 87.19 174 TYR A N 1
ATOM 1337 C CA . TYR A 1 174 ? -2.069 -10.658 -11.049 1.00 87.19 174 TYR A CA 1
ATOM 1338 C C . TYR A 1 174 ? -2.972 -9.428 -11.134 1.00 87.19 174 TYR A C 1
ATOM 1340 O O . TYR A 1 174 ? -3.668 -9.098 -10.181 1.00 87.19 174 TYR A O 1
ATOM 1348 N N . PHE A 1 175 ? -2.999 -8.778 -12.294 1.00 90.25 175 PHE A N 1
ATOM 1349 C CA . PHE A 1 175 ? -3.856 -7.630 -12.549 1.00 90.25 175 PHE A CA 1
ATOM 1350 C C . PHE A 1 175 ? -4.648 -7.834 -13.837 1.00 90.25 175 PHE A C 1
ATOM 1352 O O . PHE A 1 175 ? -4.156 -8.475 -14.771 1.00 90.25 175 PHE A O 1
ATOM 1359 N N . THR A 1 176 ? -5.863 -7.291 -13.883 1.00 89.38 176 THR A N 1
ATOM 1360 C CA . THR A 1 176 ? -6.706 -7.272 -15.087 1.00 89.38 176 THR A CA 1
ATOM 1361 C C . THR A 1 176 ? -6.354 -6.102 -16.004 1.00 89.38 176 THR A C 1
ATOM 1363 O O . THR A 1 176 ? -6.296 -6.280 -17.218 1.00 89.38 176 THR A O 1
ATOM 1366 N N . ASP A 1 177 ? -6.041 -4.942 -15.425 1.00 84.31 177 ASP A N 1
ATOM 1367 C CA . ASP A 1 177 ? -5.738 -3.690 -16.133 1.00 84.31 177 ASP A CA 1
ATOM 1368 C C . ASP A 1 177 ? -4.480 -2.970 -15.604 1.00 84.31 177 ASP A C 1
ATOM 1370 O O . ASP A 1 177 ? -4.224 -1.814 -15.930 1.00 84.31 177 ASP A O 1
ATOM 1374 N N . GLY A 1 178 ? -3.688 -3.653 -14.773 1.00 83.94 178 GLY A N 1
ATOM 1375 C CA . GLY A 1 178 ? -2.503 -3.096 -14.111 1.00 83.94 178 GLY A CA 1
ATOM 1376 C C . GLY A 1 178 ? -2.770 -2.434 -12.754 1.00 83.94 178 GLY A C 1
ATOM 1377 O O . GLY A 1 178 ? -1.807 -2.041 -12.095 1.00 83.94 178 GLY A O 1
ATOM 1378 N N . LEU A 1 179 ? -4.034 -2.356 -12.316 1.00 86.50 179 LEU A N 1
ATOM 1379 C CA . LEU A 1 179 ? -4.439 -1.838 -11.004 1.00 86.50 179 LEU A CA 1
ATOM 1380 C C . LEU A 1 179 ? -5.382 -2.797 -10.261 1.00 86.50 179 LEU A C 1
ATOM 1382 O O . LEU A 1 179 ? -5.159 -3.094 -9.088 1.00 86.50 179 LEU A O 1
ATOM 1386 N N . HIS A 1 180 ? -6.419 -3.299 -10.929 1.00 89.12 180 HIS A N 1
ATOM 1387 C CA . HIS A 1 180 ? -7.407 -4.193 -10.330 1.00 89.12 180 HIS A CA 1
ATOM 1388 C C . HIS A 1 180 ? -6.917 -5.638 -10.338 1.00 89.12 180 HIS A C 1
ATOM 1390 O O . HIS A 1 180 ? -6.418 -6.126 -11.355 1.00 89.12 180 HIS A O 1
ATOM 1396 N N . PHE A 1 181 ? -7.085 -6.340 -9.216 1.00 89.94 181 PHE A N 1
ATOM 1397 C CA . PHE A 1 181 ? -6.615 -7.715 -9.064 1.00 89.94 181 PHE A CA 1
ATOM 1398 C C . PHE A 1 181 ? -7.270 -8.677 -10.054 1.00 89.94 181 PHE A C 1
ATOM 1400 O O . PHE A 1 181 ? -8.470 -8.606 -10.311 1.00 89.94 181 PHE A O 1
ATOM 1407 N N . GLY A 1 182 ? -6.462 -9.590 -10.586 1.00 87.31 182 GLY A N 1
ATOM 1408 C CA . GLY A 1 182 ? -6.917 -10.742 -11.356 1.00 87.31 182 GLY A CA 1
ATOM 1409 C C . GLY A 1 182 ? -6.925 -12.031 -10.531 1.00 87.31 182 GLY A C 1
ATOM 1410 O O . GLY A 1 182 ? -6.555 -12.059 -9.356 1.00 87.31 182 GLY A O 1
ATOM 1411 N N . ASP A 1 183 ? -7.296 -13.131 -11.183 1.00 85.69 183 ASP A N 1
ATOM 1412 C CA . ASP A 1 183 ? -7.573 -14.422 -10.536 1.00 85.69 183 ASP A CA 1
ATOM 1413 C C . ASP A 1 183 ? -6.366 -15.070 -9.833 1.00 85.69 183 ASP A C 1
ATOM 1415 O O . ASP A 1 183 ? -6.534 -15.958 -8.994 1.00 85.69 183 ASP A O 1
ATOM 1419 N N . LYS A 1 184 ? -5.130 -14.656 -10.154 1.00 80.44 184 LYS A N 1
ATOM 1420 C CA . LYS A 1 184 ? -3.926 -15.188 -9.492 1.00 80.44 184 LYS A CA 1
ATOM 1421 C C . LYS A 1 184 ? -3.653 -14.555 -8.134 1.00 80.44 184 LYS A C 1
ATOM 1423 O O . LYS A 1 184 ? -2.851 -15.109 -7.380 1.00 80.44 184 LYS A O 1
ATOM 1428 N N . VAL A 1 185 ? -4.288 -13.429 -7.801 1.00 75.56 185 VAL A N 1
ATOM 1429 C CA . VAL A 1 185 ? -4.083 -12.771 -6.506 1.00 75.56 185 VAL A CA 1
ATOM 1430 C C . VAL A 1 185 ? -4.764 -13.589 -5.418 1.00 75.56 185 VAL A C 1
ATOM 1432 O O . VAL A 1 185 ? -5.925 -13.408 -5.063 1.00 75.56 185 VAL A O 1
ATOM 1435 N N . ARG A 1 186 ? -4.006 -14.533 -4.867 1.00 64.44 186 ARG A N 1
ATOM 1436 C CA . ARG A 1 186 ? -4.400 -15.311 -3.701 1.00 64.44 186 ARG A CA 1
ATOM 1437 C C . ARG A 1 186 ? -3.944 -14.556 -2.453 1.00 64.44 186 ARG A C 1
ATOM 1439 O O . ARG A 1 186 ? -2.834 -14.746 -1.970 1.00 64.44 186 ARG A O 1
ATOM 1446 N N . ILE A 1 187 ? -4.860 -13.779 -1.874 1.00 56.53 187 ILE A N 1
ATOM 1447 C CA . ILE A 1 187 ? -4.699 -13.109 -0.570 1.00 56.53 187 ILE A CA 1
ATOM 1448 C C . ILE A 1 187 ? -4.553 -14.054 0.665 1.00 56.53 187 ILE A C 1
ATOM 1450 O O . ILE A 1 187 ? -4.160 -13.554 1.717 1.00 56.53 187 ILE A O 1
ATOM 1454 N N . PRO A 1 188 ? -4.775 -15.397 0.650 1.00 49.78 188 PRO A N 1
ATOM 1455 C CA . PRO A 1 188 ? -4.716 -16.205 1.878 1.00 49.78 188 PRO A CA 1
ATOM 1456 C C . PRO A 1 188 ? -3.400 -16.141 2.670 1.00 49.78 188 PRO A C 1
ATOM 1458 O O . PRO A 1 188 ? -3.429 -16.366 3.875 1.00 49.78 188 PRO A O 1
ATOM 1461 N N . PHE A 1 189 ? -2.258 -15.831 2.041 1.00 47.09 189 PHE A N 1
ATOM 1462 C CA . PHE A 1 189 ? -0.970 -15.759 2.751 1.00 47.09 189 PHE A CA 1
ATOM 1463 C C . PHE A 1 189 ? -0.836 -14.508 3.641 1.00 47.09 189 PHE A C 1
ATOM 1465 O O . PHE A 1 189 ? -0.221 -14.569 4.706 1.00 47.09 189 PHE A O 1
ATOM 1472 N N . CYS A 1 190 ? -1.479 -13.406 3.247 1.00 50.62 190 CYS A N 1
ATOM 1473 C CA . CYS A 1 190 ? -1.471 -12.117 3.942 1.00 50.62 190 CYS A CA 1
ATOM 1474 C C . CYS A 1 190 ? -2.199 -12.132 5.291 1.00 50.62 190 CYS A C 1
ATOM 1476 O O . CYS A 1 190 ? -1.837 -11.392 6.197 1.00 50.62 190 CYS A O 1
ATOM 1478 N N . PHE A 1 191 ? -3.220 -12.978 5.445 1.00 56.78 191 PHE A N 1
ATOM 1479 C CA . PHE A 1 191 ? -4.053 -12.998 6.651 1.00 56.78 191 PHE A CA 1
ATOM 1480 C C . PHE A 1 191 ? -3.468 -13.819 7.803 1.00 56.78 191 PHE A C 1
ATOM 1482 O O . PHE A 1 191 ? -4.033 -13.832 8.895 1.00 56.78 191 PHE A O 1
ATOM 1489 N N . SER A 1 192 ? -2.318 -14.467 7.599 1.00 53.28 192 SER A N 1
ATOM 1490 C CA . SER A 1 192 ? -1.654 -15.241 8.650 1.00 53.28 192 SER A CA 1
ATOM 1491 C C . SER A 1 192 ? -1.203 -14.377 9.840 1.00 53.28 192 SER A C 1
ATOM 1493 O O . SER A 1 192 ? -1.259 -14.824 10.980 1.00 53.28 192 SER A O 1
ATOM 1495 N N . SER A 1 193 ? -0.854 -13.106 9.632 1.00 52.56 193 SER A N 1
ATOM 1496 C CA . SER A 1 193 ? -0.548 -12.178 10.733 1.00 52.56 193 SER A CA 1
ATOM 1497 C C . SER A 1 193 ? -1.794 -11.683 11.480 1.00 52.56 193 SER A C 1
ATOM 1499 O O . SER A 1 193 ? -1.688 -11.207 12.608 1.00 52.56 193 SER A O 1
ATOM 1501 N N . LEU A 1 194 ? -2.987 -11.838 10.896 1.00 62.12 194 LEU A N 1
ATOM 1502 C CA . LEU A 1 194 ? -4.255 -11.345 11.443 1.00 62.12 194 LEU A CA 1
ATOM 1503 C C . LEU A 1 194 ? -4.934 -12.358 12.385 1.00 62.12 194 LEU A C 1
ATOM 1505 O O . LEU A 1 194 ? -5.980 -12.055 12.958 1.00 62.12 194 LEU A O 1
ATOM 1509 N N . PHE A 1 195 ? -4.343 -13.541 12.611 1.00 60.09 195 PHE A N 1
ATOM 1510 C CA . PHE A 1 195 ? -4.921 -14.586 13.472 1.00 60.09 195 PHE A CA 1
ATOM 1511 C C . PHE A 1 195 ? -5.167 -14.134 14.919 1.00 60.09 195 PHE A C 1
ATOM 1513 O O . PHE A 1 195 ? -6.133 -14.585 15.534 1.00 60.09 195 PHE A O 1
ATOM 1520 N N . PHE A 1 196 ? -4.358 -13.213 15.457 1.00 60.72 196 PHE A N 1
ATOM 1521 C CA . PHE A 1 196 ? -4.570 -12.658 16.801 1.00 60.72 196 PHE A CA 1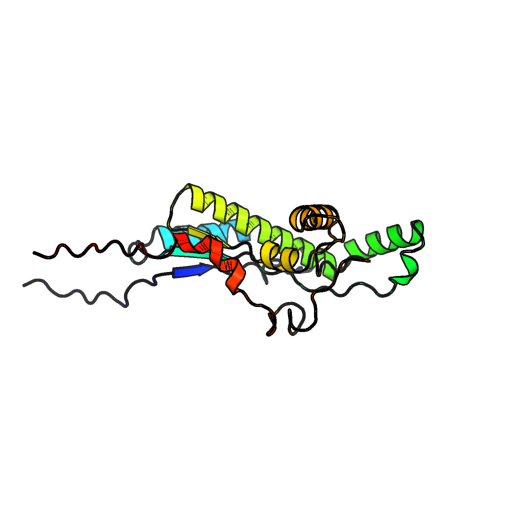
ATOM 1522 C C . PHE A 1 196 ? -5.876 -11.850 16.915 1.00 60.72 196 PHE A C 1
ATOM 1524 O O . PHE A 1 196 ? -6.442 -11.703 17.999 1.00 60.72 196 PHE A O 1
ATOM 1531 N N . LEU A 1 197 ? -6.413 -11.364 15.791 1.00 58.47 197 LEU A N 1
ATOM 1532 C CA . LEU A 1 197 ? -7.691 -10.670 15.781 1.00 58.47 197 LEU A CA 1
ATOM 1533 C C . LEU A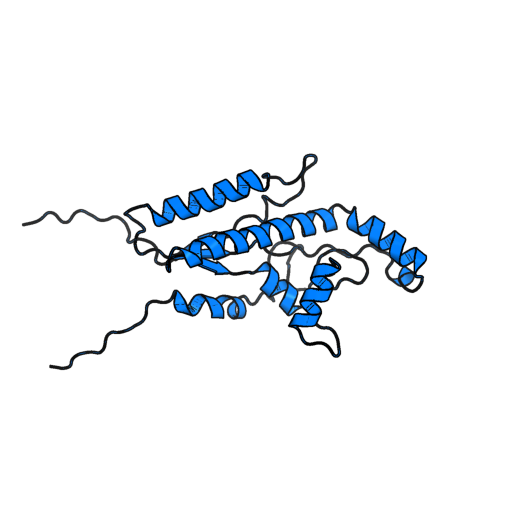 1 197 ? -8.901 -11.614 15.860 1.00 58.47 197 LEU A C 1
ATOM 1535 O O . LEU A 1 197 ? -10.012 -11.138 16.107 1.00 58.47 197 LEU A O 1
ATOM 1539 N N . LEU A 1 198 ? -8.733 -12.931 15.725 1.00 60.31 198 LEU A N 1
ATOM 1540 C CA . LEU A 1 198 ? -9.845 -13.862 15.901 1.00 60.31 198 LEU A CA 1
ATOM 1541 C C . LEU A 1 198 ? -10.231 -13.990 17.387 1.00 60.31 198 LEU A C 1
ATOM 1543 O O . LEU A 1 198 ? -9.363 -13.966 18.262 1.00 60.31 198 LEU A O 1
ATOM 1547 N N . PRO A 1 199 ? -11.528 -14.137 17.716 1.00 53.25 199 PRO A N 1
ATOM 1548 C CA . PRO A 1 199 ? -11.952 -14.393 19.087 1.00 53.25 199 PRO A CA 1
ATOM 1549 C C . PRO A 1 199 ? -11.290 -15.669 19.633 1.00 53.25 199 PRO A C 1
ATOM 1551 O O . PRO A 1 199 ? -11.464 -16.753 19.075 1.00 53.25 199 PRO A O 1
ATOM 1554 N N . SER A 1 200 ? -10.557 -15.563 20.747 1.00 51.66 200 SER A N 1
ATOM 1555 C CA . SER A 1 200 ? -10.074 -16.743 21.473 1.00 51.66 200 SER A CA 1
ATOM 1556 C C . SER A 1 200 ? -11.270 -17.516 22.014 1.00 51.66 200 SER A C 1
ATOM 1558 O O . SER A 1 200 ? -11.988 -17.045 22.897 1.00 51.66 200 SER A O 1
ATOM 1560 N N . ASN A 1 201 ? -11.489 -18.721 21.493 1.00 45.22 201 ASN A N 1
ATOM 1561 C CA . ASN A 1 201 ? -12.614 -19.569 21.868 1.00 45.22 201 ASN A CA 1
ATOM 1562 C C . ASN A 1 201 ? -12.339 -20.268 23.214 1.00 45.22 201 ASN A C 1
ATOM 1564 O O . ASN A 1 201 ? -12.254 -21.489 23.302 1.00 45.22 201 ASN A O 1
ATOM 1568 N N . ASN A 1 202 ? -12.155 -19.494 24.286 1.00 42.78 202 ASN A N 1
ATOM 1569 C CA . ASN A 1 202 ? -11.862 -20.021 25.616 1.00 42.78 202 ASN A CA 1
ATOM 1570 C C . ASN A 1 202 ? -13.161 -20.239 26.407 1.00 42.78 202 ASN A C 1
ATOM 1572 O O . ASN A 1 202 ? -13.408 -19.634 27.446 1.00 42.78 202 ASN A O 1
ATOM 1576 N N . LYS A 1 203 ? -14.018 -21.132 25.901 1.00 40.25 203 LYS A N 1
ATOM 1577 C CA . LYS A 1 203 ? -15.089 -21.744 26.697 1.00 40.25 203 LYS A CA 1
ATOM 1578 C C . LYS A 1 203 ? -14.681 -23.169 27.048 1.00 40.25 203 LYS A C 1
ATOM 1580 O O . LYS A 1 203 ? -15.156 -24.133 26.451 1.00 40.25 203 LYS A O 1
ATOM 1585 N N . LYS A 1 204 ? -13.823 -23.315 28.065 1.00 41.72 204 LYS A N 1
ATOM 1586 C CA . LYS A 1 204 ? -13.788 -24.561 28.839 1.00 41.72 204 LYS A CA 1
ATOM 1587 C C . LYS A 1 204 ? -15.174 -24.729 29.458 1.00 41.72 204 LYS A C 1
ATOM 1589 O O . LYS A 1 204 ? -15.527 -24.020 30.396 1.00 41.72 204 LYS A O 1
ATOM 1594 N N . LYS A 1 205 ? -15.973 -25.640 28.897 1.00 42.59 205 LYS A N 1
ATOM 1595 C CA . LYS A 1 205 ? -17.164 -26.177 29.557 1.00 42.59 205 LYS A CA 1
ATOM 1596 C C . LYS A 1 205 ? -16.719 -26.716 30.920 1.00 42.59 205 LYS A C 1
ATOM 1598 O O . LYS A 1 205 ? -16.094 -27.772 30.975 1.00 42.59 205 LYS A O 1
ATOM 1603 N N . LYS A 1 206 ? -17.029 -25.999 32.003 1.00 43.62 206 LYS A N 1
ATOM 1604 C CA . LYS A 1 206 ? -17.252 -26.649 33.295 1.00 43.62 206 LYS A CA 1
ATOM 1605 C C . LYS A 1 206 ? -18.444 -27.576 33.069 1.00 43.62 206 LYS A C 1
ATOM 1607 O O . LYS A 1 206 ? -19.545 -27.106 32.801 1.00 43.62 206 LYS A O 1
ATOM 1612 N N . LYS A 1 207 ? -18.169 -28.876 33.001 1.00 46.12 207 LYS A N 1
ATOM 1613 C CA . LYS A 1 207 ? -19.185 -29.887 33.263 1.00 46.12 207 LYS A CA 1
ATOM 1614 C C . LYS A 1 207 ? -19.346 -29.895 34.777 1.00 46.12 207 LYS A C 1
ATOM 1616 O O . LYS A 1 207 ? -18.384 -30.237 35.464 1.00 46.12 207 LYS A O 1
ATOM 1621 N N . ASP A 1 208 ? -20.498 -29.422 35.225 1.00 49.59 208 ASP A N 1
ATOM 1622 C CA . ASP A 1 208 ? -21.079 -29.855 36.492 1.00 49.59 208 ASP A CA 1
ATOM 1623 C C . ASP A 1 208 ? -21.537 -31.318 36.355 1.00 49.59 208 ASP A C 1
ATOM 1625 O O . ASP A 1 208 ? -21.909 -31.712 35.216 1.00 49.59 208 ASP A O 1
#

InterPro domains:
  IPR001087 GDSL lipase/esterase [PF00657] (12-184)
  IPR036514 SGNH hydrolase superfamily [G3DSA:3.40.50.1110] (3-186)
  IPR045136 Isoamyl acetate-hydrolyzing esterase Iah1-like [PTHR14209] (10-182)

Secondary structure (DSSP, 8-state):
--------SPPPSEEEE---TTTTSEETTEESS-HHHHHHHHHHHHHHHHH-GGGTT-EEEEEPPPPP-BPPPS-GGGGGSHHHHHHHHHHHHTSHHHHHHHHHHHHHHHHHHHHHHHHTT-TTEEEE-HHHHHHHHH---TTS-HHHHHHHHHHTT-STTB--TTPPPPPTTSBSSSSSB-TT--GGGGGGGGGGGS----------

Organism: Arthroderma benhamiae (strain ATCC MYA-4681 / CBS 112371) (NCBI:txid663331)

Foldseek 3Di:
DDDPPPDDPAADQEDEDADLLQQLQDDPVGGVNDLVRVLVVVVVVVCCQCVDPRNVNYAYEYEQAAAFQAAADPDLVQCVPVVSLVVSQVVQCPDSQLSSRVSSVVRLVSSQVVQVVVVVVDVRGHYFSNHCVQQLVPQDDPPDDSVVSSVVCVVVCLTERSNGRPRHHDDPQQAPNRRHGGPPPDCPVRCPVVVSSDDDPPPPPPDD

pLDDT: mean 84.58, std 16.07, range [39.44, 98.75]

Sequence (208 aa):
MGAIKSRGPPAPLFITIFLGANDACLSLSGAMVPLEEYEEHIRHYLNTILDDPATQETKVILISPPPVNVPVPVGEPLLDNPDAAIILRSVASQSRGHRTWESKRTYAKKIVEIGKEYEAQTSRVAVLDLWYSLTKSVCRIEGTTQDDAFYHLDIDEMLPGSGMPGAKPFDKGYFTDGLHFGDKVRIPFCFSSLFFLLPSNNKKKKKD

Radius of gyration: 21.43 Å; chains: 1; bounding box: 67×49×62 Å